Protein 2G7L (pdb70)

Nearest PDB structures (foldseek):
  2g7l-assembly1_A-2  TM=1.005E+00  e=2.488E-26  Streptomyces coelicolor
  2hxi-assembly1_B  TM=7.155E-01  e=3.505E-06  Streptomyces coelicolor A3(2)
  2hxo-assembly1_B  TM=7.004E-01  e=1.377E-05  Streptomyces coelicolor A3(2)
  5ojy-assembly1_A-2  TM=6.751E-01  e=1.253E-05  Streptomyces alboniger
  2hxi-assembly1_A  TM=7.265E-01  e=1.936E-04  Streptomyces coelicolor A3(2)

Secondary structure (DSSP, 8-state):
-PPP-HHHHHHHHHH---S-SSS---HHHHHTTS-HHHHTTT--SHHHHHHHHHHHHTTSS-SS----HHHHHHHHHHHHHHHHHH-HHHHHHHHHS---SHHHHHHHHHHHHHHHTT---HHHHHHHHHHHHHHHHHHHHTS---HHHHHHHHS-TTT-HHHHH--TTT-S-HHHHHHHHHHHHHHHHHH-PPP---

Structure (mmCIF, N/CA/C/O backbone):
data_2G7L
#
_entry.id   2G7L
#
_cell.length_a   96.099
_cell.length_b   96.099
_cell.length_c   59.096
_cell.angle_alpha   90.00
_cell.angle_beta   90.00
_cell.angle_gamma   90.00
#
_symmetry.space_group_name_H-M   'P 43 21 2'
#
loop_
_entity.id
_entity.type
_entity.pdbx_description
1 polymer 'TetR-family transcriptional regulator'
2 water water
#
loop_
_atom_site.group_PDB
_atom_site.id
_atom_site.type_symbol
_atom_site.label_atom_id
_atom_site.label_alt_id
_atom_site.label_comp_id
_atom_site.label_asym_id
_atom_site.label_entity_id
_atom_site.label_seq_id
_atom_site.pdbx_PDB_ins_code
_atom_site.Cartn_x
_atom_site.Cartn_y
_atom_site.Cartn_z
_atom_site.occupancy
_atom_site.B_iso_or_equiv
_atom_site.auth_seq_id
_atom_site.auth_comp_id
_atom_site.auth_asym_id
_atom_site.auth_atom_id
_atom_site.pdbx_PDB_model_num
ATOM 1 N N . LYS A 1 16 ? 32.311 74.618 35.083 1.00 86.77 16 LYS A N 1
ATOM 2 C CA . LYS A 1 16 ? 31.690 74.086 36.337 1.00 86.72 16 LYS A CA 1
ATOM 3 C C . LYS A 1 16 ? 30.363 73.249 36.224 1.00 86.30 16 LYS A C 1
ATOM 4 O O . LYS A 1 16 ? 29.638 73.162 37.236 1.00 86.68 16 LYS A O 1
ATOM 10 N N . PRO A 1 17 ? 30.046 72.612 35.039 1.00 85.34 17 PRO A N 1
ATOM 11 C CA . PRO A 1 17 ? 28.845 71.712 35.071 1.00 84.01 17 PRO A CA 1
ATOM 12 C C . PRO A 1 17 ? 29.021 70.558 36.070 1.00 81.10 17 PRO A C 1
ATOM 13 O O . PRO A 1 17 ? 30.154 70.102 36.290 1.00 80.99 17 PRO A O 1
ATOM 17 N N . ALA A 1 18 ? 27.927 70.128 36.706 1.00 78.18 18 ALA A N 1
ATOM 18 C CA . ALA A 1 18 ? 28.001 69.068 37.723 1.00 75.14 18 ALA A CA 1
ATOM 19 C C . ALA A 1 18 ? 28.247 67.679 37.102 1.00 72.86 18 ALA A C 1
ATOM 20 O O . ALA A 1 18 ? 27.690 67.341 36.050 1.00 71.96 18 ALA A O 1
ATOM 22 N N . LEU A 1 19 ? 29.095 66.897 37.766 1.00 69.78 19 LEU A N 1
ATOM 23 C CA . LEU A 1 19 ? 29.489 65.594 37.263 1.00 67.12 19 LEU A CA 1
ATOM 24 C C . LEU A 1 19 ? 28.373 64.636 37.625 1.00 65.77 19 LEU A C 1
ATOM 25 O O . LEU A 1 19 ? 27.894 64.661 38.762 1.00 65.93 19 LEU A O 1
ATOM 30 N N . SER A 1 20 ? 27.938 63.802 36.680 1.00 62.56 20 SER A N 1
ATOM 31 C CA . SER A 1 20 ? 26.981 62.732 37.019 1.00 60.14 20 SER A CA 1
ATOM 32 C C . SER A 1 20 ? 27.411 61.413 36.397 1.00 58.45 20 SER A C 1
ATOM 33 O O . SER A 1 20 ? 28.239 61.401 35.476 1.00 58.84 20 SER A O 1
ATOM 36 N N . ARG A 1 21 ? 26.824 60.311 36.878 1.00 56.68 21 ARG A N 1
ATOM 37 C CA . ARG A 1 21 ? 27.023 59.018 36.261 1.00 54.44 21 ARG A CA 1
ATOM 38 C C . ARG A 1 21 ? 26.559 59.068 34.796 1.00 53.11 21 ARG A C 1
ATOM 39 O O . ARG A 1 21 ? 27.289 58.620 33.904 1.00 50.94 21 ARG A O 1
ATOM 47 N N . ARG A 1 22 ? 25.361 59.616 34.541 1.00 51.67 22 ARG A N 1
ATOM 48 C CA . ARG A 1 22 ? 24.840 59.644 33.182 1.00 50.66 22 ARG A CA 1
ATOM 49 C C . ARG A 1 22 ? 25.826 60.343 32.233 1.00 49.93 22 ARG A C 1
ATOM 50 O O . ARG A 1 22 ? 26.063 59.885 31.123 1.00 50.26 22 ARG A O 1
ATOM 58 N N . TRP A 1 23 ? 26.355 61.494 32.648 1.00 49.34 23 TRP A N 1
ATOM 59 C CA . TRP A 1 23 ? 27.225 62.288 31.774 1.00 49.91 23 TRP A CA 1
ATOM 60 C C . TRP A 1 23 ? 28.521 61.556 31.457 1.00 47.61 23 TRP A C 1
ATOM 61 O O . TRP A 1 23 ? 28.976 61.509 30.307 1.00 44.56 23 TRP A O 1
ATOM 72 N N . ILE A 1 24 ? 29.107 60.987 32.499 1.00 47.93 24 ILE A N 1
ATOM 73 C CA . ILE A 1 24 ? 30.346 60.170 32.384 1.00 47.65 24 ILE A CA 1
ATOM 74 C C . ILE A 1 24 ? 30.187 59.047 31.393 1.00 47.05 24 ILE A C 1
ATOM 75 O O . ILE A 1 24 ? 31.066 58.817 30.506 1.00 46.96 24 ILE A O 1
ATOM 80 N N . VAL A 1 25 ? 29.051 58.341 31.478 1.00 47.18 25 VAL A N 1
ATOM 81 C CA . VAL A 1 25 ? 28.878 57.183 30.579 1.00 46.90 25 VAL A CA 1
ATOM 82 C C . VAL A 1 25 ? 28.528 57.595 29.179 1.00 47.63 25 VAL A C 1
ATOM 83 O O . VAL A 1 25 ? 28.998 56.981 28.207 1.00 47.76 25 VAL A O 1
ATOM 87 N N . ASP A 1 26 ? 27.772 58.697 29.046 1.00 48.87 26 ASP A N 1
ATOM 88 C CA . ASP A 1 26 ? 27.400 59.201 27.694 1.00 49.72 26 ASP A CA 1
ATOM 89 C C . ASP A 1 26 ? 28.681 59.600 26.980 1.00 48.55 26 ASP A C 1
ATOM 90 O O . ASP A 1 26 ? 28.791 59.417 25.774 1.00 47.26 26 ASP A O 1
ATOM 95 N N . THR A 1 27 ? 29.626 60.168 27.739 1.00 48.90 27 THR A N 1
ATOM 96 C CA . THR A 1 27 ? 30.964 60.545 27.237 1.00 49.08 27 THR A CA 1
ATOM 97 C C . THR A 1 27 ? 31.809 59.312 26.827 1.00 49.27 27 THR A C 1
ATOM 98 O O . THR A 1 27 ? 32.411 59.287 25.735 1.00 48.72 27 THR A O 1
ATOM 102 N N . ALA A 1 28 ? 31.848 58.298 27.712 1.00 48.79 28 ALA A N 1
ATOM 103 C CA . ALA A 1 28 ? 32.485 57.003 27.393 1.00 48.73 28 ALA A CA 1
ATOM 104 C C . ALA A 1 28 ? 31.941 56.446 26.094 1.00 49.13 28 ALA A C 1
ATOM 105 O O . ALA A 1 28 ? 32.707 55.965 25.287 1.00 49.67 28 ALA A O 1
ATOM 107 N N . VAL A 1 29 ? 30.619 56.514 25.898 1.00 49.88 29 VAL A N 1
ATOM 108 C CA . VAL A 1 29 ? 29.996 55.960 24.716 1.00 50.84 29 VAL A CA 1
ATOM 109 C C . VAL A 1 29 ? 30.483 56.696 23.486 1.00 52.92 29 VAL A C 1
ATOM 110 O O . VAL A 1 29 ? 30.843 56.067 22.469 1.00 52.97 29 VAL A O 1
ATOM 114 N N . ALA A 1 30 ? 30.444 58.038 23.550 1.00 52.79 30 ALA A N 1
ATOM 115 C CA . ALA A 1 30 ? 30.900 58.889 22.455 1.00 53.26 30 ALA A CA 1
ATOM 116 C C . ALA A 1 30 ? 32.372 58.663 22.180 1.00 53.92 30 ALA A C 1
ATOM 117 O O . ALA A 1 30 ? 32.745 58.534 21.042 1.00 53.82 30 ALA A O 1
ATOM 119 N N . LEU A 1 31 ? 33.197 58.608 23.222 1.00 54.69 31 LEU A N 1
ATOM 120 C CA . LEU A 1 31 ? 34.630 58.263 23.057 1.00 58.37 31 LEU A CA 1
ATOM 121 C C . LEU A 1 31 ? 34.889 56.915 22.319 1.00 60.23 31 LEU A C 1
ATOM 122 O O . LEU A 1 31 ? 35.773 56.846 21.442 1.00 60.84 31 LEU A O 1
ATOM 135 N N . ARG A 1 33 ? 32.771 55.204 20.089 1.00 62.83 33 ARG A N 1
ATOM 136 C CA . ARG A 1 33 ? 32.368 55.412 18.703 1.00 65.08 33 ARG A CA 1
ATOM 137 C C . ARG A 1 33 ? 33.367 56.237 17.851 1.00 65.71 33 ARG A C 1
ATOM 138 O O . ARG A 1 33 ? 33.495 56.015 16.651 1.00 66.41 33 ARG A O 1
ATOM 146 N N . ALA A 1 34 ? 34.035 57.191 18.490 1.00 66.77 34 ALA A N 1
ATOM 147 C CA . ALA A 1 34 ? 34.919 58.102 17.829 1.00 68.73 34 ALA A CA 1
ATOM 148 C C . ALA A 1 34 ? 36.323 57.532 17.747 1.00 69.84 34 ALA A C 1
ATOM 149 O O . ALA A 1 34 ? 37.074 57.784 16.794 1.00 71.57 34 ALA A O 1
ATOM 151 N N . GLU A 1 35 ? 36.692 56.752 18.736 1.00 71.01 35 GLU A N 1
ATOM 152 C CA . GLU A 1 35 ? 38.107 56.407 18.895 1.00 72.51 35 GLU A CA 1
ATOM 153 C C . GLU A 1 35 ? 38.414 54.915 19.135 1.00 72.45 35 GLU A C 1
ATOM 154 O O . GLU A 1 35 ? 39.593 54.529 19.163 1.00 73.36 35 GLU A O 1
ATOM 160 N N . GLY A 1 36 ? 37.368 54.100 19.320 1.00 72.44 36 GLY A N 1
ATOM 161 C CA . GLY A 1 36 ? 37.517 52.653 19.522 1.00 71.98 36 GLY A CA 1
ATOM 162 C C . GLY A 1 36 ? 36.924 51.963 20.754 1.00 71.67 36 GLY A C 1
ATOM 163 O O . GLY A 1 36 ? 36.002 51.111 20.626 1.00 72.82 36 GLY A O 1
ATOM 164 N N . LEU A 1 37 ? 37.487 52.265 21.923 1.00 69.79 37 LEU A N 1
ATOM 165 C CA . LEU A 1 37 ? 37.187 51.556 23.198 1.00 68.67 37 LEU A CA 1
ATOM 166 C C . LEU A 1 37 ? 38.446 51.226 23.987 1.00 68.92 37 LEU A C 1
ATOM 167 O O . LEU A 1 37 ? 38.444 51.221 25.230 1.00 68.27 37 LEU A O 1
ATOM 172 N N . GLU A 1 38 ? 39.517 50.929 23.241 1.00 69.34 38 GLU A N 1
ATOM 173 C CA . GLU A 1 38 ? 40.885 50.856 23.761 1.00 69.52 38 GLU A CA 1
ATOM 174 C C . GLU A 1 38 ? 41.268 52.219 24.354 1.00 69.01 38 GLU A C 1
ATOM 175 O O . GLU A 1 38 ? 41.975 52.289 25.365 1.00 68.19 38 GLU A O 1
ATOM 181 N N . LYS A 1 39 ? 40.724 53.284 23.753 1.00 68.36 39 LYS A N 1
ATOM 182 C CA . LYS A 1 39 ? 40.860 54.682 24.214 1.00 68.24 39 LYS A CA 1
ATOM 183 C C . LYS A 1 39 ? 40.014 55.090 25.460 1.00 67.74 39 LYS A C 1
ATOM 184 O O . LYS A 1 39 ? 40.319 56.069 26.146 1.00 67.84 39 LYS A O 1
ATOM 190 N N . VAL A 1 40 ? 38.959 54.337 25.754 1.00 66.89 40 VAL A N 1
ATOM 191 C CA . VAL A 1 40 ? 38.093 54.625 26.882 1.00 65.16 40 VAL A CA 1
ATOM 192 C C . VAL A 1 40 ? 38.743 54.162 28.204 1.00 66.03 40 VAL A C 1
ATOM 193 O O . VAL A 1 40 ? 38.500 53.039 28.717 1.00 65.90 40 VAL A O 1
ATOM 197 N N . THR A 1 41 ? 39.574 55.030 28.766 1.00 65.51 41 THR A N 1
ATOM 198 C CA . THR A 1 41 ? 40.190 54.738 30.047 1.00 66.00 41 THR A CA 1
ATOM 199 C C . THR A 1 41 ? 39.671 55.771 31.015 1.00 65.53 41 THR A C 1
ATOM 200 O O . THR A 1 41 ? 39.081 56.753 30.586 1.00 64.62 41 THR A O 1
ATOM 212 N N . ARG A 1 43 ? 41.488 57.776 32.861 1.00 67.17 43 ARG A N 1
ATOM 213 C CA . ARG A 1 43 ? 42.355 58.945 32.642 1.00 67.35 43 ARG A CA 1
ATOM 214 C C . ARG A 1 43 ? 41.950 59.713 31.358 1.00 65.49 43 ARG A C 1
ATOM 215 O O . ARG A 1 43 ? 41.762 60.892 31.420 1.00 65.24 43 ARG A O 1
ATOM 223 N N . ARG A 1 44 ? 41.772 59.043 30.219 1.00 64.93 44 ARG A N 1
ATOM 224 C CA . ARG A 1 44 ? 41.224 59.713 29.033 1.00 64.12 44 ARG A CA 1
ATOM 225 C C . ARG A 1 44 ? 39.819 60.304 29.251 1.00 64.18 44 ARG A C 1
ATOM 226 O O . ARG A 1 44 ? 39.418 61.246 28.583 1.00 64.65 44 ARG A O 1
ATOM 234 N N . LEU A 1 45 ? 39.074 59.756 30.192 1.00 63.23 45 LEU A N 1
ATOM 235 C CA . LEU A 1 45 ? 37.706 60.231 30.439 1.00 62.94 45 LEU A CA 1
ATOM 236 C C . LEU A 1 45 ? 37.722 61.439 31.357 1.00 62.25 45 LEU A C 1
ATOM 237 O O . LEU A 1 45 ? 36.986 62.377 31.124 1.00 60.24 45 LEU A O 1
ATOM 242 N N . ALA A 1 46 ? 38.571 61.391 32.393 1.00 63.90 46 ALA A N 1
ATOM 243 C CA . ALA A 1 46 ? 38.832 62.522 33.309 1.00 65.91 46 ALA A CA 1
ATOM 244 C C . ALA A 1 46 ? 39.314 63.752 32.522 1.00 67.02 46 ALA A C 1
ATOM 245 O O . ALA A 1 46 ? 38.859 64.886 32.737 1.00 68.30 46 ALA A O 1
ATOM 247 N N . GLN A 1 47 ? 40.194 63.507 31.568 1.00 68.32 47 GLN A N 1
ATOM 248 C CA . GLN A 1 47 ? 40.685 64.548 30.693 1.00 70.04 47 GLN A CA 1
ATOM 249 C C . GLN A 1 47 ? 39.535 65.071 29.871 1.00 70.09 47 GLN A C 1
ATOM 250 O O . GLN A 1 47 ? 39.376 66.264 29.722 1.00 70.34 47 GLN A O 1
ATOM 256 N N . GLU A 1 48 ? 38.716 64.181 29.334 1.00 70.45 48 GLU A N 1
ATOM 257 C CA . GLU A 1 48 ? 37.620 64.607 28.484 1.00 70.91 48 GLU A CA 1
ATOM 258 C C . GLU A 1 48 ? 36.574 65.431 29.258 1.00 71.03 48 GLU A C 1
ATOM 259 O O . GLU A 1 48 ? 35.888 66.282 28.695 1.00 70.99 48 GLU A O 1
ATOM 265 N N . LEU A 1 49 ? 36.468 65.205 30.558 1.00 71.75 49 LEU A N 1
ATOM 266 C CA . LEU A 1 49 ? 35.498 65.936 31.356 1.00 72.62 49 LEU A CA 1
ATOM 267 C C . LEU A 1 49 ? 36.109 67.114 32.154 1.00 74.13 49 LEU A C 1
ATOM 268 O O . LEU A 1 49 ? 35.437 67.683 33.029 1.00 74.06 49 LEU A O 1
ATOM 273 N N . ASP A 1 50 ? 37.369 67.464 31.856 1.00 75.29 50 ASP A N 1
ATOM 274 C CA . ASP A 1 50 ? 38.105 68.529 32.573 1.00 76.40 50 ASP A CA 1
ATOM 275 C C . ASP A 1 50 ? 38.063 68.332 34.098 1.00 75.93 50 ASP A C 1
ATOM 276 O O . ASP A 1 50 ? 37.784 69.263 34.831 1.00 76.48 50 ASP A O 1
ATOM 281 N N . THR A 1 51 ? 38.332 67.108 34.551 1.00 75.50 51 THR A N 1
ATOM 282 C CA . THR A 1 51 ? 38.382 66.744 35.975 1.00 74.54 51 THR A CA 1
ATOM 283 C C . THR A 1 51 ? 39.457 65.626 36.191 1.00 73.92 51 THR A C 1
ATOM 284 O O . THR A 1 51 ? 40.143 65.222 35.229 1.00 72.94 51 THR A O 1
ATOM 288 N N . GLY A 1 52 ? 39.621 65.150 37.428 1.00 73.20 52 GLY A N 1
ATOM 289 C CA . GLY A 1 52 ? 40.579 64.070 37.711 1.00 73.29 52 GLY A CA 1
ATOM 290 C C . GLY A 1 52 ? 39.920 62.698 37.885 1.00 73.57 52 GLY A C 1
ATOM 291 O O . GLY A 1 52 ? 38.720 62.624 38.217 1.00 74.43 52 GLY A O 1
ATOM 292 N N . PRO A 1 53 ? 40.693 61.598 37.699 1.00 72.93 53 PRO A N 1
ATOM 293 C CA . PRO A 1 53 ? 40.202 60.228 37.899 1.00 72.39 53 PRO A CA 1
ATOM 294 C C . PRO A 1 53 ? 39.462 59.959 39.235 1.00 72.13 53 PRO A C 1
ATOM 295 O O . PRO A 1 53 ? 38.472 59.206 39.240 1.00 71.75 53 PRO A O 1
ATOM 299 N N . ALA A 1 54 ? 39.931 60.552 40.341 1.00 70.88 54 ALA A N 1
ATOM 300 C CA . ALA A 1 54 ? 39.301 60.385 41.669 1.00 69.95 54 ALA A CA 1
ATOM 301 C C . ALA A 1 54 ? 37.819 60.770 41.688 1.00 69.14 54 ALA A C 1
ATOM 302 O O . ALA A 1 54 ? 37.002 60.166 42.395 1.00 69.15 54 ALA A O 1
ATOM 304 N N . SER A 1 55 ? 37.482 61.787 40.913 1.00 68.33 55 SER A N 1
ATOM 305 C CA . SER A 1 55 ? 36.101 62.231 40.772 1.00 68.73 55 SER A CA 1
ATOM 306 C C . SER A 1 55 ? 35.216 61.207 40.082 1.00 67.63 55 SER A C 1
ATOM 307 O O . SER A 1 55 ? 34.081 61.018 40.465 1.00 67.77 55 SER A O 1
ATOM 310 N N . LEU A 1 56 ? 35.752 60.557 39.061 1.00 67.42 56 LEU A N 1
ATOM 311 C CA . LEU A 1 56 ? 34.999 59.591 38.278 1.00 67.07 56 LEU A CA 1
ATOM 312 C C . LEU A 1 56 ? 34.776 58.309 39.041 1.00 67.42 56 LEU A C 1
ATOM 313 O O . LEU A 1 56 ? 33.813 57.614 38.779 1.00 67.22 56 LEU A O 1
ATOM 318 N N . TYR A 1 57 ? 35.666 58.005 39.984 1.00 68.37 57 TYR A N 1
ATOM 319 C CA . TYR A 1 57 ? 35.677 56.707 40.680 1.00 69.53 57 TYR A CA 1
ATOM 320 C C . TYR A 1 57 ? 34.550 56.541 41.657 1.00 69.43 57 TYR A C 1
ATOM 321 O O . TYR A 1 57 ? 34.244 55.431 42.065 1.00 70.53 57 TYR A O 1
ATOM 330 N N . VAL A 1 58 ? 33.936 57.638 42.044 1.00 69.29 58 VAL A N 1
ATOM 331 C CA . VAL A 1 58 ? 32.766 57.568 42.893 1.00 69.70 58 VAL A CA 1
ATOM 332 C C . VAL A 1 58 ? 31.544 57.056 42.108 1.00 69.42 58 VAL A C 1
ATOM 333 O O . VAL A 1 58 ? 30.652 56.431 42.682 1.00 69.90 58 VAL A O 1
ATOM 337 N N . TYR A 1 59 ? 31.527 57.313 40.801 1.00 68.98 59 TYR A N 1
ATOM 338 C CA . TYR A 1 59 ? 30.448 56.877 39.885 1.00 68.75 59 TYR A CA 1
ATOM 339 C C . TYR A 1 59 ? 30.753 55.509 39.279 1.00 68.56 59 TYR A C 1
ATOM 340 O O . TYR A 1 59 ? 29.938 54.600 39.371 1.00 69.25 59 TYR A O 1
ATOM 349 N N . VAL A 1 60 ? 31.937 55.356 38.697 1.00 68.16 60 VAL A N 1
ATOM 350 C CA . VAL A 1 60 ? 32.372 54.086 38.120 1.00 68.74 60 VAL A CA 1
ATOM 351 C C . VAL A 1 60 ? 33.696 53.653 38.772 1.00 68.95 60 VAL A C 1
ATOM 352 O O . VAL A 1 60 ? 34.710 54.354 38.668 1.00 69.50 60 VAL A O 1
ATOM 356 N N . ALA A 1 61 ? 33.681 52.514 39.467 1.00 68.56 61 ALA A N 1
ATOM 357 C CA . ALA A 1 61 ? 34.796 52.169 40.349 1.00 67.77 61 ALA A CA 1
ATOM 358 C C . ALA A 1 61 ? 36.049 51.639 39.630 1.00 67.48 61 ALA A C 1
ATOM 359 O O . ALA A 1 61 ? 37.127 51.599 40.217 1.00 68.01 61 ALA A O 1
ATOM 361 N N . ASN A 1 62 ? 35.922 51.240 38.363 1.00 66.15 62 ASN A N 1
ATOM 362 C CA . ASN A 1 62 ? 37.054 50.701 37.633 1.00 64.67 62 ASN A CA 1
ATOM 363 C C . ASN A 1 62 ? 36.756 50.545 36.152 1.00 63.93 62 ASN A C 1
ATOM 364 O O . ASN A 1 62 ? 35.647 50.783 35.704 1.00 64.11 62 ASN A O 1
ATOM 369 N N . THR A 1 63 ? 37.745 50.106 35.400 1.00 62.55 63 THR A N 1
ATOM 370 C CA . THR A 1 63 ? 37.604 49.862 33.969 1.00 61.81 63 THR A CA 1
ATOM 371 C C . THR A 1 63 ? 36.379 48.972 33.631 1.00 60.99 63 THR A C 1
ATOM 372 O O . THR A 1 63 ? 35.561 49.313 32.743 1.00 61.89 63 THR A O 1
ATOM 376 N N . ALA A 1 64 ? 36.255 47.838 34.327 1.00 58.34 64 ALA A N 1
ATOM 377 C CA . ALA A 1 64 ? 35.186 46.863 34.048 1.00 56.01 64 ALA A CA 1
ATOM 378 C C . ALA A 1 64 ? 33.783 47.393 34.357 1.00 53.30 64 ALA A C 1
ATOM 379 O O . ALA A 1 64 ? 32.886 47.145 33.573 1.00 52.42 64 ALA A O 1
ATOM 381 N N . GLU A 1 65 ? 33.623 48.149 35.453 1.00 51.72 65 GLU A N 1
ATOM 382 C CA . GLU A 1 65 ? 32.390 48.877 35.763 1.00 51.76 65 GLU A CA 1
ATOM 383 C C . GLU A 1 65 ? 32.062 49.889 34.680 1.00 51.99 65 GLU A C 1
ATOM 384 O O . GLU A 1 65 ? 30.894 50.081 34.317 1.00 51.58 65 GLU A O 1
ATOM 390 N N . LEU A 1 66 ? 33.108 50.492 34.129 1.00 51.72 66 LEU A N 1
ATOM 391 C CA . LEU A 1 66 ? 32.979 51.483 33.045 1.00 51.82 66 LEU A CA 1
ATOM 392 C C . LEU A 1 66 ? 32.585 50.764 31.738 1.00 52.13 66 LEU A C 1
ATOM 393 O O . LEU A 1 66 ? 31.683 51.226 31.010 1.00 49.84 66 LEU A O 1
ATOM 398 N N . HIS A 1 67 ? 33.271 49.646 31.421 1.00 51.57 67 HIS A N 1
ATOM 399 C CA . HIS A 1 67 ? 32.845 48.863 30.223 1.00 51.95 67 HIS A CA 1
ATOM 400 C C . HIS A 1 67 ? 31.432 48.352 30.413 1.00 49.05 67 HIS A C 1
ATOM 401 O O . HIS A 1 67 ? 30.651 48.388 29.481 1.00 49.41 67 HIS A O 1
ATOM 408 N N . ALA A 1 68 ? 31.103 47.914 31.626 1.00 47.59 68 ALA A N 1
ATOM 409 C CA . ALA A 1 68 ? 29.743 47.409 31.928 1.00 47.31 68 ALA A CA 1
ATOM 410 C C . ALA A 1 68 ? 28.639 48.490 31.665 1.00 47.89 68 ALA A C 1
ATOM 411 O O . ALA A 1 68 ? 27.600 48.192 31.032 1.00 49.64 68 ALA A O 1
ATOM 413 N N . ALA A 1 69 ? 28.844 49.702 32.182 1.00 47.06 69 ALA A N 1
ATOM 414 C CA . ALA A 1 69 ? 27.996 50.896 31.886 1.00 47.10 69 ALA A CA 1
ATOM 415 C C . ALA A 1 69 ? 27.885 51.170 30.390 1.00 46.58 69 ALA A C 1
ATOM 416 O O . ALA A 1 69 ? 26.816 51.426 29.882 1.00 46.92 69 ALA A O 1
ATOM 418 N N . VAL A 1 70 ? 28.993 51.105 29.664 1.00 46.92 70 VAL A N 1
ATOM 419 C CA . VAL A 1 70 ? 28.912 51.278 28.218 1.00 47.59 70 VAL A CA 1
ATOM 420 C C . VAL A 1 70 ? 28.143 50.134 27.581 1.00 48.68 70 VAL A C 1
ATOM 421 O O . VAL A 1 70 ? 27.421 50.314 26.579 1.00 48.99 70 VAL A O 1
ATOM 425 N N . LEU A 1 71 ? 28.352 48.913 28.094 1.00 49.49 71 LEU A N 1
ATOM 426 C CA . LEU A 1 71 ? 27.568 47.781 27.545 1.00 49.18 71 LEU A CA 1
ATOM 427 C C . LEU A 1 71 ? 26.136 48.000 27.858 1.00 48.73 71 LEU A C 1
ATOM 428 O O . LEU A 1 71 ? 25.277 47.806 26.974 1.00 49.92 71 LEU A O 1
ATOM 433 N N . ASP A 1 72 ? 25.836 48.394 29.092 1.00 49.61 72 ASP A N 1
ATOM 434 C CA . ASP A 1 72 ? 24.434 48.676 29.418 1.00 52.33 72 ASP A CA 1
ATOM 435 C C . ASP A 1 72 ? 23.752 49.644 28.445 1.00 52.43 72 ASP A C 1
ATOM 436 O O . ASP A 1 72 ? 22.698 49.347 27.874 1.00 53.84 72 ASP A O 1
ATOM 441 N N . ALA A 1 73 ? 24.401 50.766 28.183 1.00 53.53 73 ALA A N 1
ATOM 442 C CA . ALA A 1 73 ? 23.926 51.724 27.205 1.00 54.09 73 ALA A CA 1
ATOM 443 C C . ALA A 1 73 ? 23.561 51.027 25.891 1.00 54.78 73 ALA A C 1
ATOM 444 O O . ALA A 1 73 ? 22.465 51.232 25.359 1.00 54.83 73 ALA A O 1
ATOM 446 N N . LEU A 1 74 ? 24.471 50.196 25.382 1.00 55.35 74 LEU A N 1
ATOM 447 C CA . LEU A 1 74 ? 24.327 49.557 24.042 1.00 55.88 74 LEU A CA 1
ATOM 448 C C . LEU A 1 74 ? 23.188 48.522 23.981 1.00 55.81 74 LEU A C 1
ATOM 449 O O . LEU A 1 74 ? 22.686 48.169 22.904 1.00 54.29 74 LEU A O 1
ATOM 454 N N . LEU A 1 75 ? 22.749 48.098 25.161 1.00 56.74 75 LEU A N 1
ATOM 455 C CA . LEU A 1 75 ? 21.668 47.108 25.324 1.00 57.73 75 LEU A CA 1
ATOM 456 C C . LEU A 1 75 ? 20.268 47.717 25.261 1.00 59.56 75 LEU A C 1
ATOM 457 O O . LEU A 1 75 ? 19.275 46.996 25.374 1.00 58.39 75 LEU A O 1
ATOM 462 N N . GLY A 1 76 ? 20.182 49.050 25.130 1.00 61.54 76 GLY A N 1
ATOM 463 C CA . GLY A 1 76 ? 18.904 49.704 24.890 1.00 63.82 76 GLY A CA 1
ATOM 464 C C . GLY A 1 76 ? 18.421 49.413 23.474 1.00 65.61 76 GLY A C 1
ATOM 465 O O . GLY A 1 76 ? 17.227 49.581 23.163 1.00 66.24 76 GLY A O 1
ATOM 466 N N . GLU A 1 77 ? 19.332 48.978 22.610 1.00 67.55 77 GLU A N 1
ATOM 467 C CA . GLU A 1 77 ? 18.963 48.668 21.229 1.00 70.82 77 GLU A CA 1
ATOM 468 C C . GLU A 1 77 ? 18.165 47.342 21.136 1.00 72.44 77 GLU A C 1
ATOM 469 O O . GLU A 1 77 ? 17.147 47.282 20.421 1.00 73.49 77 GLU A O 1
ATOM 475 N N . VAL A 1 78 ? 18.599 46.310 21.872 1.00 73.63 78 VAL A N 1
ATOM 476 C CA . VAL A 1 78 ? 17.895 45.000 21.898 1.00 74.34 78 VAL A CA 1
ATOM 477 C C . VAL A 1 78 ? 16.356 45.025 22.132 1.00 74.81 78 VAL A C 1
ATOM 478 O O . VAL A 1 78 ? 15.825 45.776 22.977 1.00 74.24 78 VAL A O 1
ATOM 482 N N . ASP A 1 79 ? 15.681 44.190 21.328 1.00 75.92 79 ASP A N 1
ATOM 483 C CA . ASP A 1 79 ? 14.212 44.056 21.259 1.00 76.89 79 ASP A CA 1
ATOM 484 C C . ASP A 1 79 ? 13.644 43.160 22.367 1.00 77.06 79 ASP A C 1
ATOM 485 O O . ASP A 1 79 ? 13.749 41.928 22.304 1.00 76.99 79 ASP A O 1
ATOM 490 N N . LEU A 1 80 ? 13.056 43.790 23.379 1.00 77.83 80 LEU A N 1
ATOM 491 C CA . LEU A 1 80 ? 12.401 43.102 24.486 1.00 78.95 80 LEU A CA 1
ATOM 492 C C . LEU A 1 80 ? 10.866 43.061 24.288 1.00 81.57 80 LEU A C 1
ATOM 493 O O . LEU A 1 80 ? 10.075 42.937 25.243 1.00 81.50 80 LEU A O 1
ATOM 498 N N . THR A 1 81 ? 10.476 43.168 23.020 1.00 84.27 81 THR A N 1
ATOM 499 C CA . THR A 1 81 ? 9.090 43.188 22.560 1.00 86.79 81 THR A CA 1
ATOM 500 C C . THR A 1 81 ? 8.802 41.918 21.757 1.00 88.34 81 THR A C 1
ATOM 501 O O . THR A 1 81 ? 7.807 41.219 22.024 1.00 88.58 81 THR A O 1
ATOM 505 N N . GLY A 1 82 ? 9.690 41.650 20.782 1.00 90.03 82 GLY A N 1
ATOM 506 C CA . GLY A 1 82 ? 9.519 40.633 19.729 1.00 92.47 82 GLY A CA 1
ATOM 507 C C . GLY A 1 82 ? 10.182 40.987 18.384 1.00 94.13 82 GLY A C 1
ATOM 508 O O . GLY A 1 82 ? 10.673 42.125 18.186 1.00 94.56 82 GLY A O 1
ATOM 509 N N . ALA A 1 83 ? 10.182 40.002 17.466 1.00 95.33 83 ALA A N 1
ATOM 510 C CA . ALA A 1 83 ? 10.801 40.073 16.119 1.00 95.92 83 ALA A CA 1
ATOM 511 C C . ALA A 1 83 ? 9.759 39.875 15.020 1.00 96.56 83 ALA A C 1
ATOM 512 O O . ALA A 1 83 ? 9.931 40.338 13.884 1.00 97.09 83 ALA A O 1
ATOM 514 N N . GLU A 1 87 ? 2.831 34.539 19.757 1.00 82.49 87 GLU A N 1
ATOM 515 C CA . GLU A 1 87 ? 3.302 34.312 21.124 1.00 82.63 87 GLU A CA 1
ATOM 516 C C . GLU A 1 87 ? 3.472 32.824 21.547 1.00 81.35 87 GLU A C 1
ATOM 517 O O . GLU A 1 87 ? 2.448 32.082 21.757 1.00 82.11 87 GLU A O 1
ATOM 523 N N . ASP A 1 88 ? 4.744 32.378 21.568 1.00 77.90 88 ASP A N 1
ATOM 524 C CA . ASP A 1 88 ? 5.264 31.579 22.711 1.00 74.40 88 ASP A CA 1
ATOM 525 C C . ASP A 1 88 ? 6.787 31.442 22.977 1.00 71.12 88 ASP A C 1
ATOM 526 O O . ASP A 1 88 ? 7.651 31.711 22.127 1.00 69.43 88 ASP A O 1
ATOM 531 N N . TRP A 1 89 ? 7.031 31.026 24.217 1.00 67.31 89 TRP A N 1
ATOM 532 C CA . TRP A 1 89 ? 8.069 31.577 25.058 1.00 64.80 89 TRP A CA 1
ATOM 533 C C . TRP A 1 89 ? 9.480 31.204 24.616 1.00 63.08 89 TRP A C 1
ATOM 534 O O . TRP A 1 89 ? 10.390 32.035 24.655 1.00 63.05 89 TRP A O 1
ATOM 545 N N . ARG A 1 90 ? 9.640 29.971 24.135 1.00 61.56 90 ARG A N 1
ATOM 546 C CA . ARG A 1 90 ? 10.957 29.394 23.865 1.00 59.58 90 ARG A CA 1
ATOM 547 C C . ARG A 1 90 ? 11.571 30.043 22.653 1.00 59.25 90 ARG A C 1
ATOM 548 O O . ARG A 1 90 ? 12.755 30.371 22.639 1.00 57.56 90 ARG A O 1
ATOM 556 N N . GLU A 1 91 ? 10.757 30.223 21.628 1.00 59.00 91 GLU A N 1
ATOM 557 C CA . GLU A 1 91 ? 11.210 30.903 20.413 1.00 59.84 91 GLU A CA 1
ATOM 558 C C . GLU A 1 91 ? 11.544 32.414 20.628 1.00 58.58 91 GLU A C 1
ATOM 559 O O . GLU A 1 91 ? 12.504 32.961 20.026 1.00 57.93 91 GLU A O 1
ATOM 565 N N . GLN A 1 92 ? 10.731 33.081 21.445 1.00 57.62 92 GLN A N 1
ATOM 566 C CA . GLN A 1 92 ? 10.939 34.486 21.771 1.00 58.38 92 GLN A CA 1
ATOM 567 C C . GLN A 1 92 ? 12.141 34.650 22.706 1.00 56.05 92 GLN A C 1
ATOM 568 O O . GLN A 1 92 ? 12.915 35.556 22.519 1.00 57.02 92 GLN A O 1
ATOM 574 N N . LEU A 1 93 ? 12.277 33.786 23.717 1.00 54.64 93 LEU A N 1
ATOM 575 C CA . LEU A 1 93 ? 13.562 33.630 24.479 1.00 53.27 93 LEU A CA 1
ATOM 576 C C . LEU A 1 93 ? 14.770 33.533 23.550 1.00 52.63 93 LEU A C 1
ATOM 577 O O . LEU A 1 93 ? 15.740 34.273 23.660 1.00 52.81 93 LEU A O 1
ATOM 582 N N . ARG A 1 94 ? 14.715 32.614 22.607 1.00 50.97 94 ARG A N 1
ATOM 583 C CA . ARG A 1 94 ? 15.833 32.490 21.714 1.00 50.90 94 ARG A CA 1
ATOM 584 C C . ARG A 1 94 ? 16.112 33.822 20.980 1.00 52.06 94 ARG A C 1
ATOM 585 O O . ARG A 1 94 ? 17.298 34.206 20.774 1.00 51.11 94 ARG A O 1
ATOM 593 N N . ALA A 1 95 ? 15.040 34.499 20.523 1.00 52.03 95 ALA A N 1
ATOM 594 C CA . ALA A 1 95 ? 15.230 35.827 19.865 1.00 52.83 95 ALA A CA 1
ATOM 595 C C . ALA A 1 95 ? 15.880 36.885 20.777 1.00 51.65 95 ALA A C 1
ATOM 596 O O . ALA A 1 95 ? 16.843 37.549 20.372 1.00 53.09 95 ALA A O 1
ATOM 598 N N . VAL A 1 96 ? 15.441 37.040 22.014 1.00 51.34 96 VAL A N 1
ATOM 599 C CA . VAL A 1 96 ? 16.157 38.023 22.814 1.00 51.79 96 VAL A CA 1
ATOM 600 C C . VAL A 1 96 ? 17.630 37.669 23.062 1.00 51.72 96 VAL A C 1
ATOM 601 O O . VAL A 1 96 ? 18.504 38.518 22.976 1.00 49.89 96 VAL A O 1
ATOM 605 N N . LEU A 1 97 ? 17.899 36.382 23.273 1.00 51.61 97 LEU A N 1
ATOM 606 C CA . LEU A 1 97 ? 19.255 35.951 23.602 1.00 51.52 97 LEU A CA 1
ATOM 607 C C . LEU A 1 97 ? 20.142 36.122 22.409 1.00 49.75 97 LEU A C 1
ATOM 608 O O . LEU A 1 97 ? 21.281 36.454 22.553 1.00 50.75 97 LEU A O 1
ATOM 613 N N . THR A 1 98 ? 19.592 35.956 21.228 1.00 49.75 98 THR A N 1
ATOM 614 C CA . THR A 1 98 ? 20.313 36.235 19.988 1.00 51.41 98 THR A CA 1
ATOM 615 C C . THR A 1 98 ? 20.675 37.709 19.810 1.00 52.62 98 THR A C 1
ATOM 616 O O . THR A 1 98 ? 21.826 38.036 19.469 1.0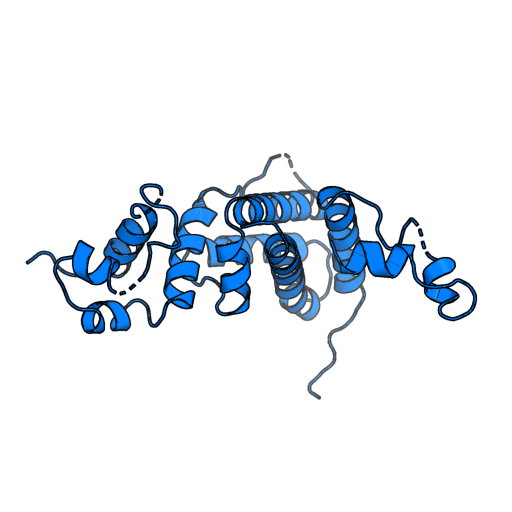0 55.56 98 THR A O 1
ATOM 620 N N . SER A 1 99 ? 19.727 38.609 20.035 1.00 53.31 99 SER A N 1
ATOM 621 C CA . SER A 1 99 ? 20.050 40.011 19.876 1.00 52.88 99 SER A CA 1
ATOM 622 C C . SER A 1 99 ? 20.975 40.482 20.957 1.00 52.20 99 SER A C 1
ATOM 623 O O . SER A 1 99 ? 21.870 41.237 20.640 1.00 53.64 99 SER A O 1
ATOM 626 N N . TYR A 1 100 ? 20.842 40.011 22.200 1.00 51.33 100 TYR A N 1
ATOM 627 C CA . TYR A 1 100 ? 21.904 40.248 23.186 1.00 51.05 100 TYR A CA 1
ATOM 628 C C . TYR A 1 100 ? 23.249 39.818 22.643 1.00 51.95 100 TYR A C 1
ATOM 629 O O . TYR A 1 100 ? 24.205 40.611 22.608 1.00 52.43 100 TYR A O 1
ATOM 638 N N . THR A 1 101 ? 23.327 38.581 22.146 1.00 52.92 101 THR A N 1
ATOM 639 C CA . THR A 1 101 ? 24.567 38.017 21.607 1.00 53.59 101 THR A CA 1
ATOM 640 C C . THR A 1 101 ? 25.148 38.833 20.434 1.00 53.58 101 THR A C 1
ATOM 641 O O . THR A 1 101 ? 26.350 39.028 20.354 1.00 52.81 101 THR A O 1
ATOM 645 N N . LEU A 1 102 ? 24.279 39.283 19.535 1.00 54.68 102 LEU A N 1
ATOM 646 C CA . LEU A 1 102 ? 24.702 40.100 18.400 1.00 54.79 102 LEU A CA 1
ATOM 647 C C . LEU A 1 102 ? 25.276 41.449 18.849 1.00 53.52 102 LEU A C 1
ATOM 648 O O . LEU A 1 102 ? 26.210 41.921 18.248 1.00 52.79 102 LEU A O 1
ATOM 653 N N . VAL A 1 103 ? 24.762 42.048 19.915 1.00 52.42 103 VAL A N 1
ATOM 654 C CA . VAL A 1 103 ? 25.497 43.222 20.432 1.00 53.69 103 VAL A CA 1
ATOM 655 C C . VAL A 1 103 ? 26.863 42.873 20.999 1.00 52.63 103 VAL A C 1
ATOM 656 O O . VAL A 1 103 ? 27.817 43.550 20.726 1.00 54.10 103 VAL A O 1
ATOM 660 N N . LEU A 1 104 ? 26.974 41.756 21.694 1.00 51.39 104 LEU A N 1
ATOM 661 C CA . LEU A 1 104 ? 28.282 41.295 22.186 1.00 51.16 104 LEU A CA 1
ATOM 662 C C . LEU A 1 104 ? 29.264 40.970 21.068 1.00 50.58 104 LEU A C 1
ATOM 663 O O . LEU A 1 104 ? 30.427 41.288 21.184 1.00 50.09 104 LEU A O 1
ATOM 668 N N . PHE A 1 105 ? 28.807 40.340 19.992 1.00 51.87 105 PHE A N 1
ATOM 669 C CA . PHE A 1 105 ? 29.693 39.988 18.866 1.00 53.78 105 PHE A CA 1
ATOM 670 C C . PHE A 1 105 ? 30.241 41.251 18.202 1.00 54.55 105 PHE A C 1
ATOM 671 O O . PHE A 1 105 ? 31.348 41.238 17.699 1.00 55.87 105 PHE A O 1
ATOM 679 N N . ALA A 1 106 ? 29.459 42.333 18.191 1.00 55.35 106 ALA A N 1
ATOM 680 C CA . ALA A 1 106 ? 29.931 43.659 17.727 1.00 55.94 106 ALA A CA 1
ATOM 681 C C . ALA A 1 106 ? 30.988 44.248 18.666 1.00 55.85 106 ALA A C 1
ATOM 682 O O . ALA A 1 106 ? 31.848 44.990 18.222 1.00 56.43 106 ALA A O 1
ATOM 684 N N . HIS A 1 107 ? 30.946 43.899 19.964 1.00 55.70 107 HIS A N 1
ATOM 685 C CA . HIS A 1 107 ? 31.875 44.464 20.946 1.00 54.34 107 HIS A CA 1
ATOM 686 C C . HIS A 1 107 ? 32.545 43.425 21.889 1.00 54.42 107 HIS A C 1
ATOM 687 O O . HIS A 1 107 ? 32.292 43.421 23.124 1.00 53.95 107 HIS A O 1
ATOM 694 N N . PRO A 1 108 ? 33.411 42.536 21.316 1.00 53.76 108 PRO A N 1
ATOM 695 C CA . PRO A 1 108 ? 33.886 41.376 22.109 1.00 52.27 108 PRO A CA 1
ATOM 696 C C . PRO A 1 108 ? 34.587 41.701 23.380 1.00 51.59 108 PRO A C 1
ATOM 697 O O . PRO A 1 108 ? 34.426 40.971 24.360 1.00 51.00 108 PRO A O 1
ATOM 701 N N . GLN A 1 109 ? 35.291 42.832 23.418 1.00 51.14 109 GLN A N 1
ATOM 702 C CA . GLN A 1 109 ? 35.872 43.275 24.672 1.00 50.59 109 GLN A CA 1
ATOM 703 C C . GLN A 1 109 ? 34.837 43.609 25.720 1.00 50.16 109 GLN A C 1
ATOM 704 O O . GLN A 1 109 ? 35.102 43.423 26.893 1.00 50.02 109 GLN A O 1
ATOM 710 N N . LEU A 1 110 ? 33.635 44.068 25.315 1.00 49.33 110 LEU A N 1
ATOM 711 C CA . LEU A 1 110 ? 32.559 44.221 26.311 1.00 49.01 110 LEU A CA 1
ATOM 712 C C . LEU A 1 110 ? 32.056 42.899 26.885 1.00 47.44 110 LEU A C 1
ATOM 713 O O . LEU A 1 110 ? 31.787 42.811 28.095 1.00 47.44 110 LEU A O 1
ATOM 718 N N . ALA A 1 111 ? 31.899 41.883 26.031 1.00 47.19 111 ALA A N 1
ATOM 719 C CA . ALA A 1 111 ? 31.654 40.466 26.515 1.00 46.72 111 ALA A CA 1
ATOM 720 C C . ALA A 1 111 ? 32.761 40.052 27.492 1.00 46.58 111 ALA A C 1
ATOM 721 O O . ALA A 1 111 ? 32.447 39.602 28.608 1.00 47.16 111 ALA A O 1
ATOM 723 N N . ARG A 1 112 ? 34.047 40.286 27.124 1.00 45.40 112 ARG A N 1
ATOM 724 C CA . ARG A 1 112 ? 35.154 39.896 28.019 1.00 45.93 112 ARG A CA 1
ATOM 725 C C . ARG A 1 112 ? 35.058 40.571 29.357 1.00 45.71 112 ARG A C 1
ATOM 726 O O . ARG A 1 112 ? 35.246 39.941 30.424 1.00 46.90 112 ARG A O 1
ATOM 734 N N . SER A 1 113 ? 34.739 41.861 29.346 1.00 44.99 113 SER A N 1
ATOM 735 C CA . SER A 1 113 ? 34.646 42.588 30.608 1.00 44.33 113 SER A CA 1
ATOM 736 C C . SER A 1 113 ? 33.390 42.246 31.366 1.00 42.32 113 SER A C 1
ATOM 737 O O . SER A 1 113 ? 33.384 42.259 32.603 1.00 41.76 113 SER A O 1
ATOM 740 N N . ALA A 1 114 ? 32.315 41.945 30.639 1.00 43.00 114 ALA A N 1
ATOM 741 C CA . ALA A 1 114 ? 31.026 41.523 31.291 1.00 44.13 114 ALA A CA 1
ATOM 742 C C . ALA A 1 114 ? 31.178 40.233 32.171 1.00 45.36 114 ALA A C 1
ATOM 743 O O . ALA A 1 114 ? 30.534 40.069 33.228 1.00 45.41 114 ALA A O 1
ATOM 745 N N . LEU A 1 115 ? 32.148 39.395 31.832 1.00 46.29 115 LEU A N 1
ATOM 746 C CA . LEU A 1 115 ? 32.471 38.278 32.760 1.00 47.71 115 LEU A CA 1
ATOM 747 C C . LEU A 1 115 ? 33.156 38.732 34.014 1.00 48.46 115 LEU A C 1
ATOM 748 O O . LEU A 1 115 ? 32.988 38.132 35.047 1.00 49.57 115 LEU A O 1
ATOM 753 N N . VAL A 1 116 ? 33.924 39.812 33.952 1.00 50.36 116 VAL A N 1
ATOM 754 C CA . VAL A 1 116 ? 34.522 40.371 35.157 1.00 50.54 116 VAL A CA 1
ATOM 755 C C . VAL A 1 116 ? 33.495 41.164 35.983 1.00 51.18 116 VAL A C 1
ATOM 756 O O . VAL A 1 116 ? 33.367 40.979 37.208 1.00 51.70 116 VAL A O 1
ATOM 760 N N . ALA A 1 117 ? 32.742 42.058 35.322 1.00 50.22 117 ALA A N 1
ATOM 761 C CA . ALA A 1 117 ? 31.636 42.773 36.030 1.00 48.35 117 ALA A CA 1
ATOM 762 C C . ALA A 1 117 ? 30.466 42.906 35.086 1.00 46.90 117 ALA A C 1
ATOM 763 O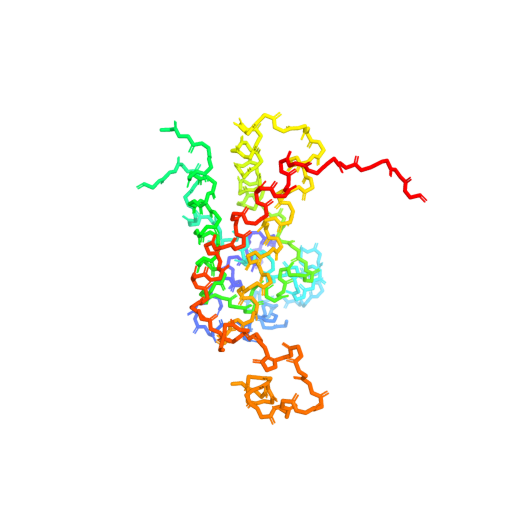 O . ALA A 1 117 ? 30.616 43.420 33.998 1.00 44.60 117 ALA A O 1
ATOM 765 N N . ARG A 1 118 ? 29.317 42.336 35.486 1.00 47.17 118 ARG A N 1
ATOM 766 C CA . ARG A 1 118 ? 28.130 42.392 34.670 1.00 47.11 118 ARG A CA 1
ATOM 767 C C . ARG A 1 118 ? 27.558 43.807 34.735 1.00 46.47 118 ARG A C 1
ATOM 768 O O . ARG A 1 118 ? 27.641 44.438 35.792 1.00 44.10 118 ARG A O 1
ATOM 776 N N . PRO A 1 119 ? 26.882 44.245 33.647 1.00 46.96 119 PRO A N 1
ATOM 777 C CA . PRO A 1 119 ? 26.095 45.460 33.700 1.00 47.78 119 PRO A CA 1
ATOM 778 C C . PRO A 1 119 ? 25.103 45.459 34.864 1.00 48.90 119 PRO A C 1
ATOM 779 O O . PRO A 1 119 ? 24.740 44.391 35.411 1.00 48.30 119 PRO A O 1
ATOM 783 N N . SER A 1 120 ? 24.684 46.667 35.249 1.00 48.68 120 SER A N 1
ATOM 784 C CA . SER A 1 120 ? 23.766 46.837 36.340 1.00 49.32 120 SER A CA 1
ATOM 785 C C . SER A 1 120 ? 22.816 48.014 36.060 1.00 50.33 120 SER A C 1
ATOM 786 O O . SER A 1 120 ? 22.165 48.495 36.960 1.00 52.55 120 SER A O 1
ATOM 789 N N . GLY A 1 121 ? 22.713 48.476 34.825 1.00 50.61 121 GLY A N 1
ATOM 790 C CA . GLY A 1 121 ? 21.878 49.640 34.609 1.00 51.81 121 GLY A CA 1
ATOM 791 C C . GLY A 1 121 ? 20.495 49.234 34.199 1.00 52.47 121 GLY A C 1
ATOM 792 O O . GLY A 1 121 ? 20.150 48.043 34.224 1.00 51.77 121 GLY A O 1
ATOM 793 N N A GLU A 1 122 ? 19.694 50.213 33.771 0.50 51.79 122 GLU A N 1
ATOM 794 N N B GLU A 1 122 ? 19.687 50.203 33.799 0.50 51.73 122 GLU A N 1
ATOM 795 C CA A GLU A 1 122 ? 18.286 49.934 33.472 0.50 51.67 122 GLU A CA 1
ATOM 796 C CA B GLU A 1 122 ? 18.289 49.904 33.545 0.50 51.45 122 GLU A CA 1
ATOM 797 C C A GLU A 1 122 ? 18.037 48.944 32.340 0.50 50.60 122 GLU A C 1
ATOM 798 C C B GLU A 1 122 ? 18.004 48.980 32.320 0.50 50.40 122 GLU A C 1
ATOM 799 O O A GLU A 1 122 ? 17.089 48.149 32.401 0.50 49.82 122 GLU A O 1
ATOM 800 O O B GLU A 1 122 ? 17.028 48.218 32.318 0.50 49.08 122 GLU A O 1
ATOM 811 N N . ASN A 1 123 ? 18.857 49.027 31.305 1.00 49.69 123 ASN A N 1
ATOM 812 C CA . ASN A 1 123 ? 18.685 48.209 30.133 1.00 50.98 123 ASN A CA 1
ATOM 813 C C . ASN A 1 123 ? 18.981 46.717 30.430 1.00 51.57 123 ASN A C 1
ATOM 814 O O . ASN A 1 123 ? 18.354 45.824 29.839 1.00 52.48 123 ASN A O 1
ATOM 819 N N . TYR A 1 124 ? 19.913 46.469 31.355 1.00 50.84 124 TYR A N 1
ATOM 820 C CA . TYR A 1 124 ? 20.336 45.117 31.688 1.00 50.14 124 TYR A CA 1
ATOM 821 C C . TYR A 1 124 ? 19.280 44.544 32.595 1.00 50.05 124 TYR A C 1
ATOM 822 O O . TYR A 1 124 ? 18.838 43.413 32.380 1.00 48.78 124 TYR A O 1
ATOM 831 N N . LEU A 1 125 ? 18.873 45.311 33.603 1.00 49.27 125 LEU A N 1
ATOM 832 C CA . LEU A 1 125 ? 17.730 44.922 34.430 1.00 50.54 125 LEU A CA 1
ATOM 833 C C . LEU A 1 125 ? 16.451 44.633 33.599 1.00 50.31 125 LEU A C 1
ATOM 834 O O . LEU A 1 125 ? 15.676 43.754 33.962 1.00 49.68 125 LEU A O 1
ATOM 839 N N . ARG A 1 126 ? 16.251 45.358 32.498 1.00 49.96 126 ARG A N 1
ATOM 840 C CA . ARG A 1 126 ? 15.152 45.074 31.586 1.00 52.56 126 ARG A CA 1
ATOM 841 C C . ARG A 1 126 ? 15.326 43.801 30.751 1.00 50.93 126 ARG A C 1
ATOM 842 O O . ARG A 1 126 ? 14.354 43.059 30.517 1.00 47.83 126 ARG A O 1
ATOM 850 N N . LEU A 1 127 ? 16.541 43.609 30.224 1.00 50.77 127 LEU A N 1
ATOM 851 C CA . LEU A 1 127 ? 16.925 42.317 29.649 1.00 49.42 127 LEU A CA 1
ATOM 852 C C . LEU A 1 127 ? 16.696 41.203 30.619 1.00 48.22 127 LEU A C 1
ATOM 853 O O . LEU A 1 127 ? 16.043 40.255 30.263 1.00 49.78 127 LEU A O 1
ATOM 858 N N . VAL A 1 128 ? 17.211 41.281 31.833 1.00 47.78 128 VAL A N 1
ATOM 859 C CA . VAL A 1 128 ? 17.000 40.180 32.755 1.00 48.41 128 VAL A CA 1
ATOM 860 C C . VAL A 1 128 ? 15.534 39.915 33.094 1.00 49.15 128 VAL A C 1
ATOM 861 O O . VAL A 1 128 ? 15.122 38.755 33.105 1.00 48.55 128 VAL A O 1
ATOM 865 N N . GLU A 1 129 ? 14.752 40.993 33.313 1.00 49.24 129 GLU A N 1
ATOM 866 C CA . GLU A 1 129 ? 13.318 40.875 33.649 1.00 48.48 129 GLU A CA 1
ATOM 867 C C . GLU A 1 129 ? 12.613 40.068 32.542 1.00 46.89 129 GLU A C 1
ATOM 868 O O . GLU A 1 129 ? 11.872 39.173 32.803 1.00 48.38 129 GLU A O 1
ATOM 874 N N . ARG A 1 130 ? 12.877 40.412 31.303 1.00 46.46 130 ARG A N 1
ATOM 875 C CA . ARG A 1 130 ? 12.283 39.805 30.169 1.00 47.39 130 ARG A CA 1
ATOM 876 C C . ARG A 1 130 ? 12.720 38.332 29.948 1.00 48.73 130 ARG A C 1
ATOM 877 O O . ARG A 1 130 ? 11.943 37.503 29.488 1.00 50.04 130 ARG A O 1
ATOM 885 N N . VAL A 1 131 ? 13.985 38.018 30.204 1.00 47.08 131 VAL A N 1
ATOM 886 C CA . VAL A 1 131 ? 14.484 36.663 29.957 1.00 47.07 131 VAL A CA 1
ATOM 887 C C . VAL A 1 131 ? 13.829 35.832 30.982 1.00 45.65 131 VAL A C 1
ATOM 888 O O . VAL A 1 131 ? 13.396 34.735 30.695 1.00 46.46 131 VAL A O 1
ATOM 892 N N . LEU A 1 132 ? 13.705 36.386 32.192 1.00 45.92 132 LEU A N 1
ATOM 893 C CA . LEU A 1 132 ? 13.116 35.659 33.285 1.00 47.24 132 LEU A CA 1
ATOM 894 C C . LEU A 1 132 ? 11.608 35.350 33.034 1.00 49.60 132 LEU A C 1
ATOM 895 O O . LEU A 1 132 ? 11.114 34.227 33.313 1.00 48.29 132 LEU A O 1
ATOM 900 N N . GLU A 1 133 ? 10.910 36.361 32.508 1.00 49.15 133 GLU A N 1
ATOM 901 C CA . GLU A 1 133 ? 9.483 36.282 32.179 1.00 52.40 133 GLU A CA 1
ATOM 902 C C . GLU A 1 133 ? 9.212 35.136 31.211 1.00 50.33 133 GLU A C 1
ATOM 903 O O . GLU A 1 133 ? 8.321 34.326 31.413 1.00 51.26 133 GLU A O 1
ATOM 909 N N . LEU A 1 134 ? 9.947 35.155 30.112 1.00 50.55 134 LEU A N 1
ATOM 910 C CA . LEU A 1 134 ? 9.850 34.142 29.070 1.00 50.09 134 LEU A CA 1
ATOM 911 C C . LEU A 1 134 ? 10.238 32.752 29.604 1.00 50.20 134 LEU A C 1
ATOM 912 O O . LEU A 1 134 ? 9.502 31.767 29.464 1.00 50.17 134 LEU A O 1
ATOM 917 N N . LEU A 1 135 ? 11.404 32.659 30.225 1.00 49.89 135 LEU A N 1
ATOM 918 C CA . LEU A 1 135 ? 11.825 31.354 30.705 1.00 48.52 135 LEU A CA 1
ATOM 919 C C . LEU A 1 135 ? 10.817 30.753 31.661 1.00 48.23 135 LEU A C 1
ATOM 920 O O . LEU A 1 135 ? 10.617 29.540 31.713 1.00 48.39 135 LEU A O 1
ATOM 925 N N . ALA A 1 136 ? 10.219 31.598 32.479 1.00 49.72 136 ALA A N 1
ATOM 926 C CA . ALA A 1 136 ? 9.255 31.161 33.518 1.00 50.39 136 ALA A CA 1
ATOM 927 C C . ALA A 1 136 ? 7.974 30.431 32.925 1.00 51.14 136 ALA A C 1
ATOM 928 O O . ALA A 1 136 ? 7.373 29.591 33.610 1.00 51.18 136 ALA A O 1
ATOM 930 N N A ARG A 1 137 ? 7.645 30.754 31.673 0.50 50.70 137 ARG A N 1
ATOM 931 N N B ARG A 1 137 ? 7.660 30.724 31.660 0.50 51.12 137 ARG A N 1
ATOM 932 C CA A ARG A 1 137 ? 6.457 30.235 30.967 0.50 50.98 137 ARG A CA 1
ATOM 933 C CA B ARG A 1 137 ? 6.476 30.200 30.936 0.50 51.64 137 ARG A CA 1
ATOM 934 C C A ARG A 1 137 ? 6.623 28.743 30.711 0.50 51.35 137 ARG A C 1
ATOM 935 C C B ARG A 1 137 ? 6.739 28.836 30.336 0.50 51.96 137 ARG A C 1
ATOM 936 O O A ARG A 1 137 ? 5.637 28.022 30.510 0.50 50.06 137 ARG A O 1
ATOM 937 O O B ARG A 1 137 ? 5.959 28.326 29.512 0.50 50.88 137 ARG A O 1
ATOM 952 N N . SER A 1 138 ? 7.888 28.281 30.736 1.00 51.06 138 SER A N 1
ATOM 953 C CA . SER A 1 138 ? 8.201 26.868 30.588 1.00 50.48 138 SER A CA 1
ATOM 954 C C . SER A 1 138 ? 7.457 26.059 31.664 1.00 49.98 138 SER A C 1
ATOM 955 O O . SER A 1 138 ? 7.319 24.859 31.513 1.00 52.76 138 SER A O 1
ATOM 958 N N . GLY A 1 139 ? 7.028 26.691 32.756 1.00 49.13 139 GLY A N 1
ATOM 959 C CA . GLY A 1 139 ? 6.459 25.986 33.887 1.00 47.00 139 GLY A CA 1
ATOM 960 C C . GLY A 1 139 ? 7.468 25.490 34.890 1.00 50.12 139 GLY A C 1
ATOM 961 O O . GLY A 1 139 ? 7.106 25.121 36.006 1.00 49.32 139 GLY A O 1
ATOM 962 N N . ALA A 1 140 ? 8.768 25.490 34.543 1.00 50.36 140 ALA A N 1
ATOM 963 C CA . ALA A 1 140 ? 9.815 24.970 35.463 1.00 49.09 140 ALA A CA 1
ATOM 964 C C . ALA A 1 140 ? 9.792 25.688 36.812 1.00 48.77 140 ALA A C 1
ATOM 965 O O . ALA A 1 140 ? 9.409 26.816 36.881 1.00 50.77 140 ALA A O 1
ATOM 967 N N . PRO A 1 141 ? 10.184 25.026 37.894 1.00 48.54 141 PRO A N 1
ATOM 968 C CA . PRO A 1 141 ? 10.248 25.695 39.160 1.00 48.41 141 PRO A CA 1
ATOM 969 C C . PRO A 1 141 ? 11.103 26.961 39.181 1.00 50.33 141 PRO A C 1
ATOM 970 O O . PRO A 1 141 ? 11.980 27.147 38.326 1.00 51.10 141 PRO A O 1
ATOM 974 N N . GLY A 1 142 ? 10.818 27.844 40.138 1.00 50.67 142 GLY A N 1
ATOM 975 C CA . GLY A 1 142 ? 11.369 29.207 40.106 1.00 49.71 142 GLY A CA 1
ATOM 976 C C . GLY A 1 142 ? 12.889 29.210 40.326 1.00 48.84 142 GLY A C 1
ATOM 977 O O . GLY A 1 142 ? 13.585 30.073 39.774 1.00 48.82 142 GLY A O 1
ATOM 978 N N . ALA A 1 143 ? 13.400 28.257 41.109 1.00 48.07 143 ALA A N 1
ATOM 979 C CA . ALA A 1 143 ? 14.843 28.188 41.358 1.00 48.00 143 ALA A CA 1
ATOM 980 C C . ALA A 1 143 ? 15.597 27.959 40.049 1.00 47.63 143 ALA A C 1
ATOM 981 O O . ALA A 1 143 ? 16.639 28.574 39.790 1.00 47.57 143 ALA A O 1
ATOM 983 N N . GLN A 1 144 ? 15.019 27.129 39.179 1.00 47.84 144 GLN A N 1
ATOM 984 C CA . GLN A 1 144 ? 15.603 26.765 37.899 1.00 46.24 144 GLN A CA 1
ATOM 985 C C . GLN A 1 144 ? 15.494 27.894 36.925 1.00 46.48 144 GLN A C 1
ATOM 986 O O . GLN A 1 144 ? 16.384 28.103 36.044 1.00 46.39 144 GLN A O 1
ATOM 992 N N . VAL A 1 145 ? 14.397 28.650 37.009 1.00 45.68 145 VAL A N 1
ATOM 993 C CA . VAL A 1 145 ? 14.358 29.822 36.099 1.00 44.08 145 VAL A CA 1
ATOM 994 C C . VAL A 1 145 ? 15.335 30.943 36.540 1.00 42.66 145 VAL A C 1
ATOM 995 O O . VAL A 1 145 ? 15.901 31.575 35.712 1.00 41.78 145 VAL A O 1
ATOM 999 N N . ALA A 1 146 ? 15.543 31.083 37.836 1.00 40.69 1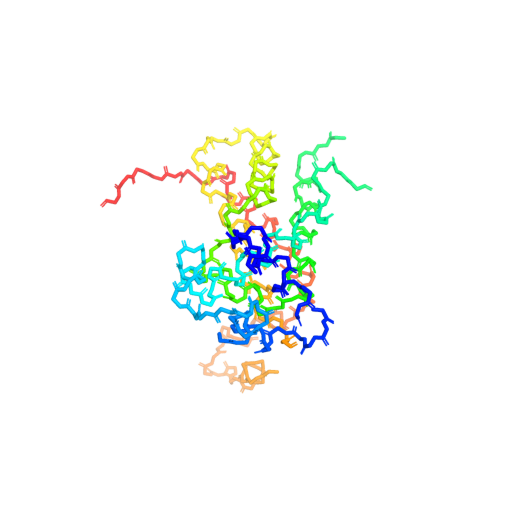46 ALA A N 1
ATOM 1000 C CA . ALA A 1 146 ? 16.407 32.083 38.440 1.00 43.27 146 ALA A CA 1
ATOM 1001 C C . ALA A 1 146 ? 17.901 31.798 38.137 1.00 43.76 146 ALA A C 1
ATOM 1002 O O . ALA A 1 146 ? 18.579 32.681 37.637 1.00 44.75 146 ALA A O 1
ATOM 1004 N N . TRP A 1 147 ? 18.382 30.562 38.419 1.00 42.36 147 TRP A N 1
ATOM 1005 C CA . TRP A 1 147 ? 19.742 30.149 38.070 1.00 41.32 147 TRP A CA 1
ATOM 1006 C C . TRP A 1 147 ? 19.906 29.961 36.569 1.00 42.59 147 TRP A C 1
ATOM 1007 O O . TRP A 1 147 ? 20.990 30.196 36.005 1.00 41.22 147 TRP A O 1
ATOM 1018 N N . GLY A 1 148 ? 18.818 29.642 35.872 1.00 41.65 148 GLY A N 1
ATOM 1019 C CA . GLY A 1 148 ? 18.897 29.441 34.453 1.00 41.44 148 GLY A CA 1
ATOM 1020 C C . GLY A 1 148 ? 19.186 30.670 33.625 1.00 42.64 148 GLY A C 1
ATOM 1021 O O . GLY A 1 148 ? 19.926 30.639 32.649 1.00 43.51 148 GLY A O 1
ATOM 1022 N N . VAL A 1 149 ? 18.553 31.781 33.926 1.00 43.59 149 VAL A N 1
ATOM 1023 C CA . VAL A 1 149 ? 18.784 32.971 33.091 1.00 42.80 149 VAL A CA 1
ATOM 1024 C C . VAL A 1 149 ? 20.252 33.473 33.261 1.00 41.48 149 VAL A C 1
ATOM 1025 O O . VAL A 1 149 ? 20.785 33.939 32.318 1.00 41.04 149 VAL A O 1
ATOM 1029 N N . ASP A 1 150 ? 20.829 33.424 34.465 1.00 41.95 150 ASP A N 1
ATOM 1030 C CA . ASP A 1 150 ? 22.279 33.621 34.669 1.00 44.48 150 ASP A CA 1
ATOM 1031 C C . ASP A 1 150 ? 23.129 32.758 33.718 1.00 43.08 150 ASP A C 1
ATOM 1032 O O . ASP A 1 150 ? 24.016 33.257 32.989 1.00 42.73 150 ASP A O 1
ATOM 1037 N N . LYS A 1 151 ? 22.799 31.463 33.629 1.00 44.47 151 LYS A N 1
ATOM 1038 C CA . LYS A 1 151 ? 23.499 30.533 32.737 1.00 43.52 151 LYS A CA 1
ATOM 1039 C C . LYS A 1 151 ? 23.297 30.832 31.292 1.00 42.46 151 LYS A C 1
ATOM 1040 O O . LYS A 1 151 ? 24.247 30.764 30.531 1.00 40.91 151 LYS A O 1
ATOM 1046 N N . LEU A 1 152 ? 22.059 31.135 30.870 1.00 41.93 152 LEU A N 1
ATOM 1047 C CA . LEU A 1 152 ? 21.826 31.567 29.453 1.00 41.60 152 LEU A CA 1
ATOM 1048 C C . LEU A 1 152 ? 22.576 32.867 29.084 1.00 43.05 152 LEU A C 1
ATOM 1049 O O . LEU A 1 152 ? 23.088 33.044 27.975 1.00 42.31 152 LEU A O 1
ATOM 1054 N N . LEU A 1 153 ? 22.679 33.785 30.038 1.00 43.61 153 LEU A N 1
ATOM 1055 C CA . LEU A 1 153 ? 23.392 35.040 29.759 1.00 44.29 153 LEU A CA 1
ATOM 1056 C C . LEU A 1 153 ? 24.907 34.803 29.731 1.00 43.37 153 LEU A C 1
ATOM 1057 O O . LEU A 1 153 ? 25.606 35.285 28.818 1.00 43.09 153 LEU A O 1
ATOM 1062 N N . GLN A 1 154 ? 25.401 34.108 30.757 1.00 42.70 154 GLN A N 1
ATOM 1063 C CA . GLN A 1 154 ? 26.831 33.800 30.831 1.00 43.58 154 GLN A CA 1
ATOM 1064 C C . GLN A 1 154 ? 27.320 33.039 29.603 1.00 45.09 154 GLN A C 1
ATOM 1065 O O . GLN A 1 154 ? 28.408 33.239 29.153 1.00 46.36 154 GLN A O 1
ATOM 1071 N N . ASP A 1 155 ? 26.494 32.160 29.079 1.00 47.89 155 ASP A N 1
ATOM 1072 C CA . ASP A 1 155 ? 26.828 31.327 27.920 1.00 49.60 15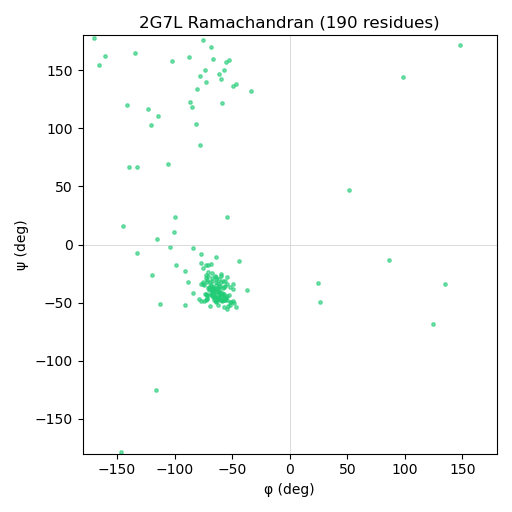5 ASP A CA 1
ATOM 1073 C C . ASP A 1 155 ? 26.981 32.181 26.658 1.00 49.00 155 ASP A C 1
ATOM 1074 O O . ASP A 1 155 ? 27.946 31.994 25.890 1.00 50.17 155 ASP A O 1
ATOM 1079 N N . ALA A 1 156 ? 26.054 33.114 26.414 1.00 46.94 156 ALA A N 1
ATOM 1080 C CA . ALA A 1 156 ? 26.178 33.978 25.239 1.00 45.84 156 ALA A CA 1
ATOM 1081 C C . ALA A 1 156 ? 27.403 34.869 25.375 1.00 44.70 156 ALA A C 1
ATOM 1082 O O . ALA A 1 156 ? 28.182 35.047 24.439 1.00 43.27 156 ALA A O 1
ATOM 1084 N N . THR A 1 157 ? 27.591 35.391 26.582 1.00 44.35 157 THR A N 1
ATOM 1085 C CA . THR A 1 157 ? 28.709 36.260 26.890 1.00 44.66 157 THR A CA 1
ATOM 1086 C C . THR A 1 157 ? 30.020 35.546 26.721 1.00 46.06 157 THR A C 1
ATOM 1087 O O . THR A 1 157 ? 30.938 36.116 26.160 1.00 45.33 157 THR A O 1
ATOM 1091 N N . ALA A 1 158 ? 30.146 34.311 27.259 1.00 45.97 158 ALA A N 1
ATOM 1092 C CA . ALA A 1 158 ? 31.402 33.525 27.074 1.00 45.35 158 ALA A CA 1
ATOM 1093 C C . ALA A 1 158 ? 31.663 33.278 25.607 1.00 44.06 158 ALA A C 1
ATOM 1094 O O . ALA A 1 158 ? 32.793 33.409 25.166 1.00 45.84 158 ALA A O 1
ATOM 1096 N N . THR A 1 159 ? 30.643 32.977 24.837 1.00 45.39 159 THR A N 1
ATOM 1097 C CA . THR A 1 159 ? 30.839 32.705 23.390 1.00 46.97 159 THR A CA 1
ATOM 1098 C C . THR A 1 159 ? 31.228 33.948 22.575 1.00 48.33 159 THR A C 1
ATOM 1099 O O . THR A 1 159 ? 31.996 33.873 21.598 1.00 48.66 159 THR A O 1
ATOM 1103 N N . ALA A 1 160 ? 30.633 35.087 22.922 1.00 48.91 160 ALA A N 1
ATOM 1104 C CA . ALA A 1 160 ? 31.023 36.371 22.290 1.00 49.41 160 ALA A CA 1
ATOM 1105 C C . ALA A 1 160 ? 32.450 36.803 22.698 1.00 49.51 160 ALA A C 1
ATOM 1106 O O . ALA A 1 160 ? 33.185 37.374 21.889 1.00 48.23 160 ALA A O 1
ATOM 1108 N N . ALA A 1 161 ? 32.837 36.500 23.951 1.00 51.27 161 ALA A N 1
ATOM 1109 C CA . ALA A 1 161 ? 34.218 36.710 24.434 1.00 52.82 161 ALA A CA 1
ATOM 1110 C C . ALA A 1 161 ? 35.328 36.121 23.567 1.00 54.71 161 ALA A C 1
ATOM 1111 O O . ALA A 1 161 ? 36.426 36.707 23.461 1.00 53.96 161 ALA A O 1
ATOM 1113 N N . GLU A 1 162 ? 35.042 34.949 22.994 1.00 57.51 162 GLU A N 1
ATOM 1114 C CA . GLU A 1 162 ? 35.938 34.185 22.118 1.00 60.84 162 GLU A CA 1
ATOM 1115 C C . GLU A 1 162 ? 36.028 34.749 20.713 1.00 63.09 162 GLU A C 1
ATOM 1116 O O . GLU A 1 162 ? 36.825 34.262 19.930 1.00 63.39 162 GLU A O 1
ATOM 1122 N N . GLN A 1 163 ? 35.182 35.737 20.370 1.00 65.88 163 GLN A N 1
ATOM 1123 C CA . GLN A 1 163 ? 35.225 36.387 19.045 1.00 67.76 163 GLN A CA 1
ATOM 1124 C C . GLN A 1 163 ? 36.374 37.400 18.957 1.00 68.91 163 GLN A C 1
ATOM 1125 O O . GLN A 1 163 ? 36.715 38.057 19.956 1.00 68.18 163 GLN A O 1
ATOM 1131 N N . ALA A 1 164 ? 36.979 37.501 17.766 1.00 71.13 164 ALA A N 1
ATOM 1132 C CA . ALA A 1 164 ? 38.129 38.399 17.525 1.00 73.33 164 ALA A CA 1
ATOM 1133 C C . ALA A 1 164 ? 37.771 39.871 17.832 1.00 74.54 164 ALA A C 1
ATOM 1134 O O . ALA A 1 164 ? 36.831 40.409 17.242 1.00 75.25 164 ALA A O 1
ATOM 1136 N N . THR A 1 165 ? 38.507 40.498 18.758 1.00 75.27 165 THR A N 1
ATOM 1137 C CA . THR A 1 165 ? 38.381 41.948 19.054 1.00 76.17 165 THR A CA 1
ATOM 1138 C C . THR A 1 165 ? 38.774 42.810 17.857 1.00 76.47 165 THR A C 1
ATOM 1139 O O . THR A 1 165 ? 37.988 43.643 17.403 1.00 77.06 165 THR A O 1
ATOM 1143 N N . SER A 1 177 ? 43.069 28.357 14.449 1.00 60.39 177 SER A N 1
ATOM 1144 C CA . SER A 1 177 ? 43.541 28.437 15.861 1.00 60.76 177 SER A CA 1
ATOM 1145 C C . SER A 1 177 ? 44.507 27.291 16.235 1.00 60.18 177 SER A C 1
ATOM 1146 O O . SER A 1 177 ? 44.492 26.238 15.582 1.00 60.57 177 SER A O 1
ATOM 1149 N N . ALA A 1 178 ? 45.369 27.524 17.236 1.00 58.74 178 ALA A N 1
ATOM 1150 C CA . ALA A 1 178 ? 46.409 26.568 17.609 1.00 57.50 178 ALA A CA 1
ATOM 1151 C C . ALA A 1 178 ? 45.772 25.318 18.182 1.00 56.57 178 ALA A C 1
ATOM 1152 O O . ALA A 1 178 ? 46.244 24.197 17.945 1.00 56.58 178 ALA A O 1
ATOM 1154 N N . THR A 1 179 ? 44.696 25.510 18.946 1.00 55.38 179 THR A N 1
ATOM 1155 C CA . THR A 1 179 ? 43.952 24.392 19.503 1.00 53.44 179 THR A CA 1
ATOM 1156 C C . THR A 1 179 ? 43.384 23.500 18.394 1.00 54.54 179 THR A C 1
ATOM 1157 O O . THR A 1 179 ? 43.486 22.285 18.477 1.00 54.03 179 THR A O 1
ATOM 1161 N N . VAL A 1 180 ? 42.839 24.111 17.344 1.00 55.47 180 VAL A N 1
ATOM 1162 C CA . VAL A 1 180 ? 42.203 23.389 16.249 1.00 56.86 180 VAL A CA 1
ATOM 1163 C C . VAL A 1 180 ? 43.239 22.598 15.470 1.00 58.93 180 VAL A C 1
ATOM 1164 O O . VAL A 1 180 ? 42.994 21.412 15.143 1.00 59.57 180 VAL A O 1
ATOM 1168 N N . ARG A 1 181 ? 44.397 23.219 15.225 1.00 59.44 181 ARG A N 1
ATOM 1169 C CA . ARG A 1 181 ? 45.537 22.523 14.575 1.00 60.91 181 ARG A CA 1
ATOM 1170 C C . ARG A 1 181 ? 46.017 21.309 15.403 1.00 59.66 181 ARG A C 1
ATOM 1171 O O . ARG A 1 181 ? 46.163 20.197 14.856 1.00 59.96 181 ARG A O 1
ATOM 1179 N N . ALA A 1 182 ? 46.211 21.516 16.709 1.00 58.32 182 ALA A N 1
ATOM 1180 C CA . ALA A 1 182 ? 46.704 20.478 17.602 1.00 57.68 182 ALA A CA 1
ATOM 1181 C C . ALA A 1 182 ? 45.745 19.282 17.693 1.00 58.72 182 ALA A C 1
ATOM 1182 O O . ALA A 1 182 ? 46.188 18.128 17.868 1.00 58.87 182 ALA A O 1
ATOM 1184 N N . LEU A 1 183 ? 44.443 19.563 17.583 1.00 59.29 183 LEU A N 1
ATOM 1185 C CA . LEU A 1 183 ? 43.403 18.541 17.607 1.00 60.77 183 LEU A CA 1
ATOM 1186 C C . LEU A 1 183 ? 43.425 17.752 16.289 1.00 63.13 183 LEU A C 1
ATOM 1187 O O . LEU A 1 183 ? 43.420 16.516 16.330 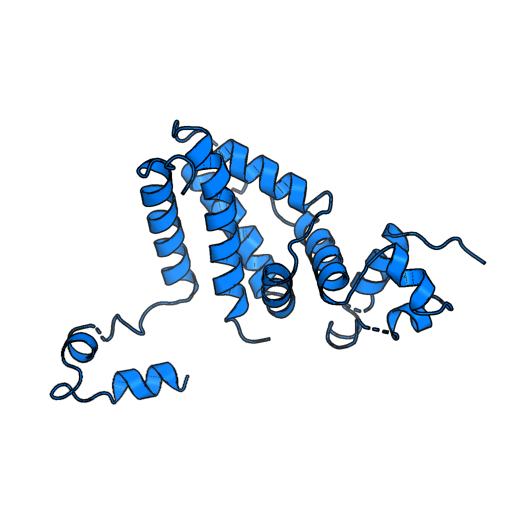1.00 62.92 183 LEU A O 1
ATOM 1192 N N . ARG A 1 184 ? 43.468 18.449 15.145 1.00 65.16 184 ARG A N 1
ATOM 1193 C CA . ARG A 1 184 ? 43.659 17.776 13.845 1.00 69.26 184 ARG A CA 1
ATOM 1194 C C . ARG A 1 184 ? 44.940 16.863 13.766 1.00 69.95 184 ARG A C 1
ATOM 1195 O O . ARG A 1 184 ? 44.942 15.869 13.033 1.00 71.36 184 ARG A O 1
ATOM 1203 N N . ASP A 1 185 ? 45.977 17.190 14.542 1.00 70.83 185 ASP A N 1
ATOM 120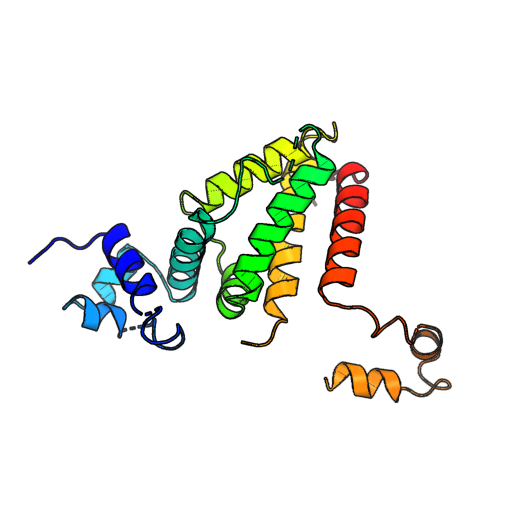4 C CA . ASP A 1 185 ? 47.295 16.528 14.513 1.00 72.08 185 ASP A CA 1
ATOM 1205 C C . ASP A 1 185 ? 47.499 15.486 15.598 1.00 73.26 185 ASP A C 1
ATOM 1206 O O . ASP A 1 185 ? 48.473 14.706 15.513 1.00 72.60 185 ASP A O 1
ATOM 1211 N N . ALA A 1 186 ? 46.661 15.527 16.649 1.00 73.38 186 ALA A N 1
ATOM 1212 C CA . ALA A 1 186 ? 46.651 14.474 17.671 1.00 73.41 186 ALA A CA 1
ATOM 1213 C C . ALA A 1 186 ? 46.650 13.121 16.955 1.00 73.81 186 ALA A C 1
ATOM 1214 O O . ALA A 1 186 ? 45.966 12.937 15.939 1.00 73.38 186 ALA A O 1
ATOM 1216 N N . ASP A 1 187 ? 47.450 12.198 17.479 1.00 75.19 187 ASP A N 1
ATOM 1217 C CA . ASP A 1 187 ? 47.619 10.880 16.871 1.00 76.18 187 ASP A CA 1
ATOM 1218 C C . ASP A 1 187 ? 46.540 9.944 17.364 1.00 75.55 187 ASP A C 1
ATOM 1219 O O . ASP A 1 187 ? 46.412 9.737 18.570 1.00 75.00 187 ASP A O 1
ATOM 1224 N N . GLU A 1 188 ? 45.781 9.389 16.410 1.00 75.78 188 GLU A N 1
ATOM 1225 C CA . GLU A 1 188 ? 44.805 8.315 16.646 1.00 76.09 188 GLU A CA 1
ATOM 1226 C C . GLU A 1 188 ? 45.278 7.310 17.699 1.00 75.17 188 GLU A C 1
ATOM 1227 O O . GLU A 1 188 ? 44.509 6.881 18.556 1.00 74.94 188 GLU A O 1
ATOM 1233 N N . ALA A 1 189 ? 46.570 7.000 17.668 1.00 74.55 189 ALA A N 1
ATOM 1234 C CA . ALA A 1 189 ? 47.191 6.030 18.570 1.00 73.56 189 ALA A CA 1
ATOM 1235 C C . ALA A 1 189 ? 47.145 6.471 20.036 1.00 72.58 189 ALA A C 1
ATOM 1236 O O . ALA A 1 189 ? 46.721 5.699 20.931 1.00 73.23 189 ALA A O 1
ATOM 1238 N N . THR A 1 190 ? 47.557 7.723 20.247 1.00 70.29 190 THR A N 1
ATOM 1239 C CA . THR A 1 190 ? 47.782 8.383 21.573 1.00 68.33 190 THR A CA 1
ATOM 1240 C C . THR A 1 190 ? 46.549 9.136 22.154 1.00 66.04 190 THR A C 1
ATOM 1241 O O . THR A 1 190 ? 46.449 9.383 23.366 1.00 64.67 190 THR A O 1
ATOM 1245 N N . HIS A 1 191 ? 45.641 9.509 21.260 1.00 63.39 191 HIS A N 1
ATOM 1246 C CA . HIS A 1 191 ? 44.440 10.279 21.584 1.00 62.04 191 HIS A CA 1
ATOM 1247 C C . HIS A 1 191 ? 43.258 9.725 20.776 1.00 60.35 191 HIS A C 1
ATOM 1248 O O . HIS A 1 191 ? 42.768 10.399 19.863 1.00 60.08 191 HIS A O 1
ATOM 1255 N N . PRO A 1 192 ? 42.835 8.465 21.065 1.00 59.07 192 PRO A N 1
ATOM 1256 C CA . PRO A 1 192 ? 41.802 7.842 20.240 1.00 57.84 192 PRO A CA 1
ATOM 1257 C C . PRO A 1 192 ? 40.398 8.528 20.413 1.00 56.33 192 PRO A C 1
ATOM 1258 O O . PRO A 1 192 ? 39.661 8.660 19.451 1.00 54.88 192 PRO A O 1
ATOM 1262 N N . ALA A 1 193 ? 40.075 8.987 21.614 1.00 55.83 193 ALA A N 1
ATOM 1263 C CA . ALA A 1 193 ? 38.780 9.687 21.836 1.00 55.36 193 ALA A CA 1
ATOM 1264 C C . ALA A 1 193 ? 38.758 10.939 20.967 1.00 54.61 193 ALA A C 1
ATOM 1265 O O . ALA A 1 193 ? 37.764 11.174 20.291 1.00 55.66 193 ALA A O 1
ATOM 1267 N N . ILE A 1 194 ? 39.869 11.682 20.880 1.00 53.94 194 ILE A N 1
ATOM 1268 C CA . ILE A 1 194 ? 39.923 12.860 19.969 1.00 52.88 194 ILE A CA 1
ATOM 1269 C C . ILE A 1 194 ? 39.739 12.465 18.516 1.00 54.24 194 ILE A C 1
ATOM 1270 O O . ILE A 1 194 ? 38.927 13.064 17.793 1.00 54.31 194 ILE A O 1
ATOM 1275 N N . ALA A 1 195 ? 40.449 11.435 18.073 1.00 54.10 195 ALA A N 1
ATOM 1276 C CA . ALA A 1 195 ? 40.329 11.048 16.673 1.00 55.56 195 ALA A CA 1
ATOM 1277 C C . ALA A 1 195 ? 38.909 10.616 16.370 1.00 55.74 195 ALA A C 1
ATOM 1278 O O . ALA A 1 195 ? 38.353 10.972 15.321 1.00 55.81 195 ALA A O 1
ATOM 1280 N N . SER A 1 196 ? 38.362 9.807 17.273 1.00 55.97 196 SER A N 1
ATOM 1281 C CA . SER A 1 196 ? 36.976 9.319 17.206 1.00 57.73 196 SER A CA 1
ATOM 1282 C C . SER A 1 196 ? 35.928 10.459 16.959 1.00 57.11 196 SER A C 1
ATOM 1283 O O . SER A 1 196 ? 34.902 10.302 16.242 1.00 57.59 196 SER A O 1
ATOM 1286 N N . HIS A 1 197 ? 36.223 11.633 17.515 1.00 56.83 197 HIS A N 1
ATOM 1287 C CA . HIS A 1 197 ? 35.267 12.762 17.508 1.00 55.97 197 HIS A CA 1
ATOM 1288 C C . HIS A 1 197 ? 35.580 13.913 16.542 1.00 56.77 197 HIS A C 1
ATOM 1289 O O . HIS A 1 197 ? 34.891 14.929 16.538 1.00 56.60 197 HIS A O 1
ATOM 1304 N N . PRO A 1 199 ? 35.767 15.018 12.540 1.00 57.10 199 PRO A N 1
ATOM 1305 C CA . PRO A 1 199 ? 35.827 16.470 12.441 1.00 56.81 199 PRO A CA 1
ATOM 1306 C C . PRO A 1 199 ? 34.879 17.293 13.339 1.00 56.38 199 PRO A C 1
ATOM 1307 O O . PRO A 1 199 ? 35.087 18.509 13.495 1.00 55.99 199 PRO A O 1
ATOM 1311 N N . LEU A 1 200 ? 33.870 16.660 13.931 1.00 55.96 200 LEU A N 1
ATOM 1312 C CA . LEU A 1 200 ? 32.832 17.431 14.643 1.00 55.95 200 LEU A CA 1
ATOM 1313 C C . LEU A 1 200 ? 33.366 18.191 15.863 1.00 54.00 200 LEU A C 1
ATOM 1314 O O . LEU A 1 200 ? 32.800 19.224 16.240 1.00 54.81 200 LEU A O 1
ATOM 1319 N N . LEU A 1 201 ? 34.430 17.686 16.482 1.00 52.38 201 LEU A N 1
ATOM 1320 C CA . LEU A 1 201 ? 35.019 18.330 17.651 1.00 51.71 201 LEU A CA 1
ATOM 1321 C C . LEU A 1 201 ? 35.412 19.804 17.300 1.00 52.46 201 LEU A C 1
ATOM 1322 O O . LEU A 1 201 ? 35.331 20.713 18.124 1.00 50.32 201 LEU A O 1
ATOM 1327 N N . VAL A 1 202 ? 35.782 20.028 16.043 1.00 53.56 202 VAL A N 1
ATOM 1328 C CA . VAL A 1 202 ? 36.137 21.385 15.580 1.00 55.21 202 VAL A CA 1
ATOM 1329 C C . VAL A 1 202 ? 35.167 21.961 14.509 1.00 55.99 202 VAL A C 1
ATOM 1330 O O . VAL A 1 202 ? 35.376 23.056 14.010 1.00 57.78 202 VAL A O 1
ATOM 1334 N N . ALA A 1 203 ? 34.091 21.255 14.189 1.00 56.37 203 ALA A N 1
ATOM 1335 C CA . ALA A 1 203 ? 33.113 21.764 13.214 1.00 56.10 203 ALA A CA 1
ATOM 1336 C C . ALA A 1 203 ? 31.967 22.677 13.739 1.00 55.91 203 ALA A C 1
ATOM 1337 O O . ALA A 1 203 ? 31.667 22.746 14.966 1.00 55.05 203 ALA A O 1
ATOM 1339 N N . GLY A 1 204 ? 31.376 23.392 12.780 1.00 55.88 204 GLY A N 1
ATOM 1340 C CA . GLY A 1 204 ? 30.234 24.284 12.994 1.00 57.27 204 GLY A CA 1
ATOM 1341 C C . GLY A 1 204 ? 30.565 25.758 13.142 1.00 58.58 204 GLY A C 1
ATOM 1342 O O . GLY A 1 204 ? 31.597 26.123 13.733 1.00 59.08 204 GLY A O 1
ATOM 1343 N N . SER A 1 205 ? 29.674 26.601 12.619 1.00 59.83 205 SER A N 1
ATOM 1344 C CA . SER A 1 205 ? 29.711 28.065 12.798 1.00 60.27 205 SER A CA 1
ATOM 1345 C C . SER A 1 205 ? 29.460 28.426 14.250 1.00 60.59 205 SER A C 1
ATOM 1346 O O . SER A 1 205 ? 28.915 27.629 14.992 1.00 60.11 205 SER A O 1
ATOM 1349 N N . ALA A 1 206 ? 29.866 29.625 14.668 1.00 61.02 206 ALA A N 1
ATOM 1350 C CA . ALA A 1 206 ? 29.559 30.103 16.035 1.00 61.06 206 ALA A CA 1
ATOM 1351 C C . ALA A 1 206 ? 28.045 30.199 16.249 1.00 61.04 206 ALA A C 1
ATOM 1352 O O . ALA A 1 206 ? 27.562 30.062 17.386 1.00 60.13 206 ALA A O 1
ATOM 1354 N N . HIS A 1 207 ? 27.343 30.467 15.141 1.00 60.81 207 HIS A N 1
ATOM 1355 C CA . HIS A 1 207 ? 25.873 30.442 15.012 1.00 62.41 207 HIS A CA 1
ATOM 1356 C C . HIS A 1 207 ? 25.261 29.053 15.240 1.00 60.12 207 HIS A C 1
ATOM 1357 O O . HIS A 1 207 ? 24.232 28.900 15.947 1.00 59.69 207 HIS A O 1
ATOM 1364 N N . ASP A 1 208 ? 25.882 28.055 14.607 1.00 57.82 208 ASP A N 1
ATOM 1365 C CA . ASP A 1 208 ? 25.462 26.640 14.765 1.00 55.96 208 ASP A CA 1
ATOM 1366 C C . ASP A 1 208 ? 25.640 26.236 16.230 1.00 53.15 208 ASP A C 1
ATOM 1367 O O . ASP A 1 208 ? 24.742 25.721 16.819 1.00 52.42 208 ASP A O 1
ATOM 1372 N N . ARG A 1 209 ? 26.779 26.567 16.821 1.00 51.37 209 ARG A N 1
ATOM 1373 C CA . ARG A 1 209 ? 27.095 26.170 18.180 1.00 50.36 209 ARG A CA 1
ATOM 1374 C C . ARG A 1 209 ? 26.179 26.845 19.167 1.00 49.77 209 ARG A C 1
ATOM 1375 O O . ARG A 1 209 ? 25.811 26.284 20.169 1.00 50.39 209 ARG A O 1
ATOM 1383 N N . LEU A 1 210 ? 25.829 28.098 18.888 1.00 50.54 210 LEU A N 1
ATOM 1384 C CA . LEU A 1 210 ? 24.933 28.879 19.737 1.00 49.99 210 LEU A CA 1
ATOM 1385 C C . LEU A 1 210 ? 23.497 28.418 19.563 1.00 48.04 210 LEU A C 1
ATOM 1386 O O . LEU A 1 210 ? 22.744 28.460 20.511 1.00 47.74 210 LEU A O 1
ATOM 1391 N N . ARG A 1 211 ? 23.093 27.991 18.372 1.00 48.81 211 ARG A N 1
ATOM 1392 C CA . ARG A 1 211 ? 21.705 27.400 18.222 1.00 51.02 211 ARG A CA 1
ATOM 1393 C C . ARG A 1 211 ? 21.604 26.171 19.101 1.00 48.38 211 ARG A C 1
ATOM 1394 O O . ARG A 1 211 ? 20.672 25.991 19.881 1.00 48.29 211 ARG A O 1
ATOM 1402 N N . TRP A 1 212 ? 22.629 25.334 19.000 1.00 47.96 212 TRP A N 1
ATOM 1403 C CA . TRP A 1 212 ? 22.712 24.135 19.847 1.00 46.41 212 TRP A CA 1
ATOM 1404 C C . TRP A 1 212 ? 22.839 24.437 21.344 1.00 45.19 212 TRP A C 1
ATOM 1405 O O . TRP A 1 212 ? 22.124 23.856 22.121 1.00 41.98 212 TRP A O 1
ATOM 1416 N N . SER A 1 213 ? 23.743 25.309 21.818 1.00 44.77 213 SER A N 1
ATOM 1417 C CA . SER A 1 213 ? 23.769 25.371 23.299 1.00 44.67 213 SER A CA 1
ATOM 1418 C C . SER A 1 213 ? 22.541 26.039 23.956 1.00 44.25 213 SER A C 1
ATOM 1419 O O . SER A 1 213 ? 22.192 25.805 25.158 1.00 44.89 213 SER A O 1
ATOM 1422 N N . PHE A 1 214 ? 21.871 26.886 23.204 1.00 44.19 214 PHE A N 1
ATOM 1423 C CA . PHE A 1 214 ? 20.578 27.401 23.682 1.00 44.89 214 PHE A CA 1
ATOM 1424 C C . PHE A 1 214 ? 19.614 26.248 24.051 1.00 43.87 214 PHE A C 1
ATOM 1425 O O . PHE A 1 214 ? 19.103 26.130 25.195 1.00 43.78 214 PHE A O 1
ATOM 1433 N N . ASP A 1 215 ? 19.394 25.365 23.084 1.00 44.02 215 ASP A N 1
ATOM 1434 C CA . ASP A 1 215 ? 18.597 24.106 23.347 1.00 44.48 215 ASP A CA 1
ATOM 1435 C C . ASP A 1 215 ? 19.179 23.238 24.430 1.00 43.47 215 ASP A C 1
ATOM 1436 O O . ASP A 1 215 ? 18.474 22.812 25.321 1.00 44.56 215 ASP A O 1
ATOM 1441 N N . VAL A 1 216 ? 20.492 23.045 24.425 1.00 42.50 216 VAL A N 1
ATOM 1442 C CA . VAL A 1 216 ? 21.109 22.246 25.484 1.00 42.59 216 VAL A CA 1
ATOM 1443 C C . VAL A 1 216 ? 20.784 22.844 26.825 1.00 42.84 216 VAL A C 1
ATOM 1444 O O . VAL A 1 216 ? 20.435 22.146 27.807 1.00 42.87 216 VAL A O 1
ATOM 1448 N N . LEU A 1 217 ? 20.939 24.175 26.898 1.00 42.80 217 LEU A N 1
ATOM 1449 C CA . LEU A 1 217 ? 20.771 24.830 28.187 1.00 42.66 217 LEU A CA 1
ATOM 1450 C C . LEU A 1 217 ? 19.318 24.839 28.586 1.00 41.11 217 LEU A C 1
ATOM 1451 O O . LEU A 1 217 ? 18.979 24.543 29.744 1.00 41.63 217 LEU A O 1
ATOM 1456 N N . VAL A 1 218 ? 18.444 25.206 27.662 1.00 39.58 218 VAL A N 1
ATOM 1457 C CA . VAL A 1 218 ? 16.953 25.222 28.034 1.00 42.09 218 VAL A CA 1
ATOM 1458 C C . VAL A 1 218 ? 16.442 23.842 28.492 1.00 41.96 218 VAL A C 1
ATOM 1459 O O . VAL A 1 218 ? 15.854 23.637 29.616 1.00 43.24 218 VAL A O 1
ATOM 1463 N N . ASN A 1 219 ? 16.800 22.842 27.692 1.00 43.18 219 ASN A N 1
ATOM 1464 C CA . ASN A 1 219 ? 16.500 21.431 28.056 1.00 43.92 219 ASN A CA 1
ATOM 1465 C C . ASN A 1 219 ? 17.076 21.081 29.390 1.00 43.77 219 ASN A C 1
ATOM 1466 O O . ASN A 1 219 ? 16.403 20.560 30.281 1.00 43.53 219 ASN A O 1
ATOM 1471 N N . GLY A 1 220 ? 18.339 21.410 29.611 1.00 44.69 220 GLY A N 1
ATOM 1472 C CA . GLY A 1 220 ? 18.850 21.102 30.966 1.00 42.97 220 GLY A CA 1
ATOM 1473 C C . GLY A 1 220 ? 18.284 21.911 32.093 1.00 42.68 220 GLY A C 1
ATOM 1474 O O . GLY A 1 220 ? 18.090 21.423 33.196 1.00 42.55 220 GLY A O 1
ATOM 1475 N N . ILE A 1 221 ? 18.143 23.217 31.870 1.00 44.41 221 ILE A N 1
ATOM 1476 C CA . ILE A 1 221 ? 17.600 24.082 32.940 1.00 44.74 221 ILE A CA 1
ATOM 1477 C C . ILE A 1 221 ? 16.199 23.592 33.389 1.00 45.56 221 ILE A C 1
ATOM 1478 O O . ILE A 1 221 ? 15.929 23.418 34.599 1.00 45.90 221 ILE A O 1
ATOM 1483 N N . THR A 1 222 ? 15.333 23.322 32.413 1.00 46.53 222 THR A N 1
ATOM 1484 C CA . THR A 1 222 ? 13.936 22.949 32.755 1.00 50.18 222 THR A CA 1
ATOM 1485 C C . THR A 1 222 ? 13.870 21.601 33.459 1.00 51.61 222 THR A C 1
ATOM 1486 O O . THR A 1 222 ? 12.969 21.387 34.276 1.00 51.90 222 THR A O 1
ATOM 1490 N N . ARG A 1 223 ? 14.872 20.730 33.238 1.00 51.09 223 ARG A N 1
ATOM 1491 C CA . ARG A 1 223 ? 14.799 19.421 33.821 1.00 50.56 223 ARG A CA 1
ATOM 1492 C C . ARG A 1 223 ? 15.651 19.119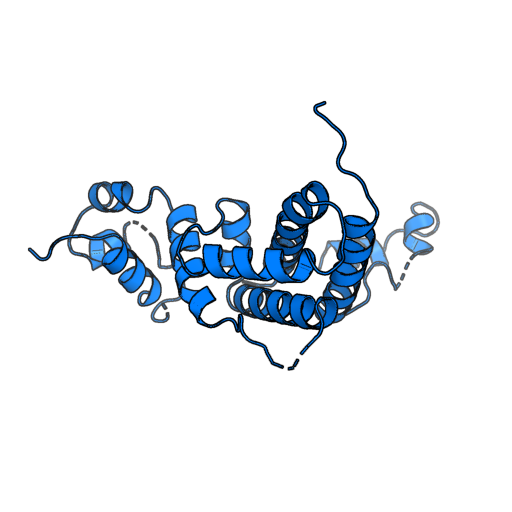 35.015 1.00 48.47 223 ARG A C 1
ATOM 1493 O O . ARG A 1 223 ? 15.501 18.070 35.634 1.00 47.63 223 ARG A O 1
ATOM 1501 N N . THR A 1 224 ? 16.461 20.078 35.436 1.00 46.03 224 THR A N 1
ATOM 1502 C CA . THR A 1 224 ? 17.400 19.824 36.538 1.00 43.94 224 THR A CA 1
ATOM 1503 C C . THR A 1 224 ? 17.063 20.649 37.753 1.00 45.19 224 THR A C 1
ATOM 1504 O O . THR A 1 224 ? 17.209 21.842 37.727 1.00 46.06 224 THR A O 1
ATOM 1508 N N . PRO A 1 225 ? 16.594 20.016 38.829 1.00 47.16 225 PRO A N 1
ATOM 1509 C CA . PRO A 1 225 ? 16.336 20.694 40.104 1.00 47.99 225 PRO A CA 1
ATOM 1510 C C . PRO A 1 225 ? 17.593 21.343 40.706 1.00 50.63 225 PRO A C 1
ATOM 1511 O O . PRO A 1 225 ? 18.714 20.784 40.587 1.00 50.48 225 PRO A O 1
ATOM 1515 N N . VAL A 1 226 ? 17.404 22.518 41.324 1.00 51.07 226 VAL A N 1
ATOM 1516 C CA . VAL A 1 226 ? 18.432 23.117 42.123 1.00 52.14 226 VAL A CA 1
ATOM 1517 C C . VAL A 1 226 ? 18.449 22.606 43.549 1.00 54.13 226 VAL A C 1
ATOM 1518 O O . VAL A 1 226 ? 17.437 22.680 44.275 1.00 53.03 226 VAL A O 1
ATOM 1522 N N . PRO A 1 227 ? 19.579 21.970 43.923 1.00 55.36 227 PRO A N 1
ATOM 1523 C CA . PRO A 1 227 ? 19.665 21.357 45.236 1.00 56.76 227 PRO A CA 1
ATOM 1524 C C . PRO A 1 227 ? 19.678 22.409 46.294 1.00 58.99 227 PRO A C 1
ATOM 1525 O O . PRO A 1 227 ? 19.761 23.601 45.981 1.00 58.98 227 PRO A O 1
ATOM 1529 N N . GLY A 1 228 ? 19.539 21.998 47.546 1.00 62.19 228 GLY A N 1
ATOM 1530 C CA . GLY A 1 228 ? 19.736 22.936 48.643 1.00 66.28 228 GLY A CA 1
ATOM 1531 C C . GLY A 1 228 ? 21.233 23.203 48.850 1.00 69.86 228 GLY A C 1
ATOM 1532 O O . GLY A 1 228 ? 22.072 22.579 48.187 1.00 70.06 228 GLY A O 1
ATOM 1533 N N . PRO A 1 229 ? 21.576 24.120 49.782 1.00 72.60 229 PRO A N 1
ATOM 1534 C CA . PRO A 1 229 ? 22.918 24.451 50.280 1.00 74.97 229 PRO A CA 1
ATOM 1535 C C . PRO A 1 229 ? 23.943 23.292 50.375 1.00 76.69 229 PRO A C 1
ATOM 1536 O O . PRO A 1 229 ? 23.624 22.224 50.946 1.00 77.30 229 PRO A O 1
ATOM 1540 N N . ALA A 1 230 ? 25.167 23.530 49.855 1.00 77.90 230 ALA A N 1
ATOM 1541 C CA . ALA A 1 230 ? 26.339 22.591 49.949 1.00 77.71 230 ALA A CA 1
ATOM 1542 C C . ALA A 1 230 ? 26.517 21.892 51.312 1.00 78.83 230 ALA A C 1
ATOM 1543 O O . ALA A 1 230 ? 27.651 21.623 51.742 1.00 78.92 230 ALA A O 1
#

Sequence (198 aa):
KPALSRRWIVDTAVALRAEGLEKVTRRLAQELDTGPASLYVYVANTAELHAAVLDALLGEVDLTGAEDWREQLRAVLTSYTLVLFAHPQLARSALVARPSGEENYLRLVERVLELLARRSGAPGAQVAWGVDKLLQDATATAAEQATSATVRALRDADEATHPAIASHPLLVAGSAHDRLRWSFDVLVNGITRTPVPGPA

B-factor: mean 58.02, std 11.4, range [39.1, 97.09]

Foldseek 3Di:
DDDDDLVVLLVQLLVVVVPLNVCSACSSCVVVVHGPVVCCVNQVHSLSSLQSNLLVLLVVADLPACPAQLVRLLRRLVVNLVSLLVQLVSLVSCVVPHHDDDSVVSSLVSNLVSLVVLVADNVLSVVLVVVSNNVSSVLSNPHPVDPVLVVLVVPDCVRCVVSVVCVPVVDDDSVRVNVVVSVVSSVPSRPDDDDDDD

Radius of gyration: 20.29 Å; Cα contacts (8 Å, |Δi|>4): 194; chains: 1; bounding box: 44×68×38 Å

InterPro domains:
  IPR001647 DNA-binding HTH domain, TetR-type [PF00440] (24-69)
  IPR001647 DNA-binding HTH domain, TetR-type [PS50977] (18-78)
  IPR004111 Tetracycline repressor Te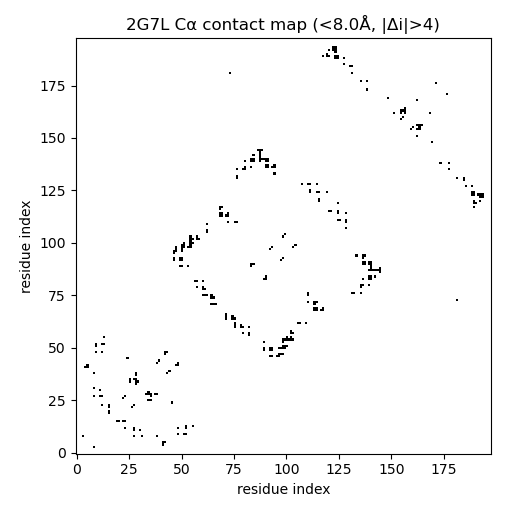tR, C-terminal [PF02909] (86-221)
  IPR009057 Homedomain-like superfamily [SSF46689] (17-77)
  IPR036271 Tetracyclin repressor-like, C-terminal domain superfamily [SSF48498] (87-224)
  IPR050109 HTH-type, TetR-like transcriptional regulator [PTHR30055] (9-230)

Organism: Streptomyces coelicolor (strain ATCC BAA-471 / A3(2) / M145) (NCBI:txid100226)

Solvent-accessible surface area: 11718 Å² total

CATH classification: 1.10.357.10